Protein AF-A0A354Q4V8-F1 (afdb_monomer)

pLDDT: mean 85.37, std 12.45, range [45.31, 97.19]

Mean predicted aligned error: 10.44 Å

Radius of gyration: 25.46 Å; Cα contacts (8 Å, |Δi|>4): 164; chains: 1; bounding box: 62×36×72 Å

Foldseek 3Di:
DVVVVVVVVVVVVVVVVVVLVPDDLDPLDDDPPQDPCLADPAPPDPSCVVSPVVSPPPSNQNHADPPDDPVSSVVSNCVSPVLVVVLVVLVVVLVVLQVCLVVLLVVLVVVLVVQLVVCVVVVHDPVRSVVDRDPSSVVSNLSSDNLSSVVVSVVVNQVSCCVVDRPVNSSCCVNPVDDCPVVVVVSVVVVVCPDPVNVVVLVVVLCVQLVVVVVDPVSSVVSVD

Solvent-accessible surface area (backbone atoms only — not compara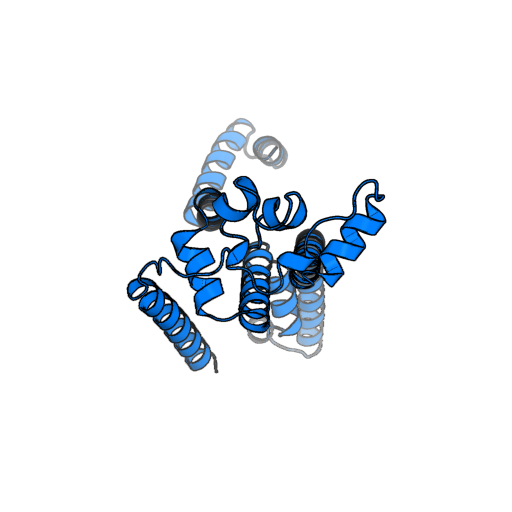ble to full-atom values): 12620 Å² total; per-residue (Å²): 112,76,66,59,56,50,51,51,52,52,50,51,52,50,51,54,54,57,58,61,75,71,63,72,92,60,95,80,65,59,57,64,76,76,60,69,44,38,29,76,35,59,83,83,36,73,67,18,51,73,64,39,31,83,59,37,88,68,37,81,68,34,49,56,67,84,94,55,54,75,65,54,45,51,52,49,48,38,73,64,41,50,62,61,51,54,53,50,49,53,51,51,51,46,54,54,46,61,75,38,12,68,58,31,34,53,49,12,52,53,49,46,53,56,48,48,51,52,37,49,75,71,67,49,50,74,71,53,49,73,70,61,72,59,66,68,23,55,50,28,35,49,61,19,33,69,69,46,46,55,54,51,49,53,51,51,51,50,54,52,43,35,70,76,68,30,68,63,60,50,48,47,33,66,71,73,74,52,86,56,65,67,65,49,50,53,54,50,52,53,57,53,57,71,31,69,70,52,47,51,53,51,52,51,54,38,48,58,55,6,45,80,54,71,62,35,74,64,25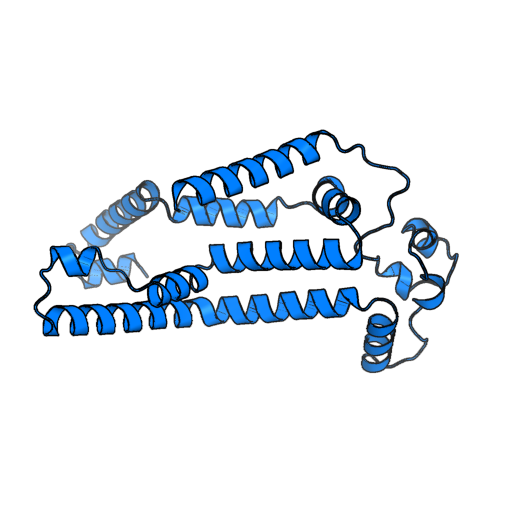,44,53,62,53,72,106

Secondary structure (DSSP, 8-state):
-HHHHHHHHHHHHHHHHHHHHT----TTPPPSSPPTHHHHS-TT-HHHHHTTGGGSTTGGG-PPPTT--HHHHHHHHHHH-HHHHHHHHHHHHHHHHHHHHHHHHHHHHHHHHHHHHHHHHTT--HHHHHH---HHHHHHHHHH-HHHHHHHHHHHHHHHHHHHS-HHHHHHIIIII---HHHHHHHHHHHHHTSHHHHHHHHHHHHHHHHTTTT-HHHHHHHH-

Sequence (225 aa):
MHRFTKIFVTVLILGLISSALYASKGSNSTPFPVPLSCYSEDYGSPNFLAERCDQVHGSEGFRDPEGASMAEILSHRISANPFNLVVSLIFLIAILHTFMANKLTAKAHQIHEEHDERMKAAGASEEEIKHDIPFKAELFHFLGEVEVVFGMWVIALLFVTIGFFDWTTFKNYMVYDRVFIEPMFVVVIMAIASTRPVVKVSEQLLGLAAGLGGHSKAAWWFSIL

Structure (mmCIF, N/CA/C/O backbone):
data_AF-A0A354Q4V8-F1
#
_entry.id   AF-A0A354Q4V8-F1
#
loop_
_atom_site.group_PDB
_atom_site.id
_atom_site.type_symbol
_atom_site.label_atom_id
_atom_site.label_alt_id
_atom_site.label_comp_id
_atom_site.label_asym_id
_atom_site.label_entity_id
_atom_site.label_seq_id
_atom_site.pdbx_PDB_ins_code
_atom_site.Cartn_x
_atom_site.Cartn_y
_atom_site.Cartn_z
_atom_site.occupancy
_atom_site.B_iso_or_equiv
_atom_site.auth_seq_id
_atom_site.auth_comp_id
_atom_site.auth_asym_id
_atom_site.auth_atom_id
_atom_site.pdbx_PDB_model_num
ATOM 1 N N . MET A 1 1 ? 9.431 1.500 29.671 1.00 51.41 1 MET A N 1
ATOM 2 C CA . MET A 1 1 ? 9.490 1.211 28.217 1.00 51.41 1 MET A CA 1
ATOM 3 C C . MET A 1 1 ? 8.746 2.228 27.351 1.00 51.41 1 MET A C 1
ATOM 5 O O . MET A 1 1 ? 9.341 2.731 26.411 1.00 51.41 1 MET A O 1
ATOM 9 N N . HIS A 1 2 ? 7.514 2.621 27.690 1.00 54.44 2 HIS A N 1
ATOM 10 C CA . HIS A 1 2 ? 6.655 3.458 26.833 1.00 54.44 2 HIS A CA 1
ATOM 11 C C . HIS A 1 2 ? 7.220 4.832 26.403 1.00 54.44 2 HIS A C 1
ATOM 13 O O . HIS A 1 2 ? 6.880 5.334 25.334 1.00 54.44 2 HIS A O 1
ATOM 19 N N . ARG A 1 3 ? 8.077 5.454 27.228 1.00 48.34 3 ARG A N 1
ATOM 20 C CA . ARG A 1 3 ? 8.660 6.785 26.968 1.00 48.34 3 ARG A CA 1
ATOM 21 C C . ARG A 1 3 ? 9.853 6.727 26.007 1.00 48.34 3 ARG A C 1
ATOM 23 O O . ARG A 1 3 ? 9.980 7.595 25.155 1.00 48.34 3 ARG A O 1
ATOM 30 N N . PHE A 1 4 ? 10.667 5.674 26.100 1.00 52.84 4 PHE A N 1
ATOM 31 C CA . PHE A 1 4 ? 11.799 5.445 25.199 1.00 52.84 4 PHE A CA 1
ATOM 32 C C . PHE A 1 4 ? 11.330 5.059 23.798 1.00 52.84 4 PHE A C 1
ATOM 34 O O . PHE A 1 4 ? 11.836 5.612 22.831 1.00 52.84 4 PHE A O 1
ATOM 41 N N . THR A 1 5 ? 10.303 4.211 23.681 1.00 60.47 5 THR A N 1
ATOM 42 C CA . THR A 1 5 ? 9.713 3.857 22.381 1.00 60.47 5 THR A CA 1
ATOM 43 C C . THR A 1 5 ? 9.113 5.079 21.684 1.00 60.47 5 THR A C 1
ATOM 45 O O . THR A 1 5 ? 9.347 5.274 20.498 1.00 60.47 5 THR A O 1
ATOM 48 N N . LYS A 1 6 ? 8.415 5.958 22.422 1.00 53.59 6 LYS A N 1
ATOM 49 C CA . LYS A 1 6 ? 7.880 7.214 21.870 1.00 53.59 6 LYS A CA 1
ATOM 50 C C . LYS A 1 6 ? 8.996 8.141 21.385 1.00 53.59 6 LYS A C 1
ATOM 52 O O . LYS A 1 6 ? 8.936 8.587 20.253 1.00 53.59 6 LYS A O 1
ATOM 57 N N . ILE A 1 7 ? 10.035 8.372 22.192 1.00 62.81 7 ILE A N 1
ATOM 58 C CA . ILE A 1 7 ? 11.171 9.230 21.806 1.00 62.81 7 ILE A CA 1
ATOM 59 C C . ILE A 1 7 ? 11.902 8.659 20.587 1.00 62.81 7 ILE A C 1
ATOM 61 O O . ILE A 1 7 ? 12.237 9.409 19.677 1.00 62.81 7 ILE A O 1
ATOM 65 N N . PHE A 1 8 ? 12.104 7.342 20.538 1.00 67.31 8 PHE A N 1
ATOM 66 C CA . PHE A 1 8 ? 12.766 6.693 19.412 1.00 67.31 8 PHE A CA 1
ATOM 67 C C . PHE A 1 8 ? 11.956 6.850 18.123 1.00 67.31 8 PHE A C 1
ATOM 69 O O . PHE A 1 8 ? 12.508 7.265 17.112 1.00 67.31 8 PHE A O 1
ATOM 76 N N . VAL A 1 9 ? 10.638 6.627 18.173 1.00 65.69 9 VAL A N 1
ATOM 77 C CA . VAL A 1 9 ? 9.738 6.828 17.026 1.00 65.69 9 VAL A CA 1
ATOM 78 C C . VAL A 1 9 ? 9.717 8.295 16.585 1.00 65.69 9 VAL A C 1
ATOM 80 O O . VAL A 1 9 ? 9.830 8.564 15.393 1.00 65.69 9 VAL A O 1
ATOM 83 N N . THR A 1 10 ? 9.660 9.259 17.510 1.00 65.06 10 THR A N 1
ATOM 84 C CA . THR A 1 10 ? 9.652 10.688 17.153 1.00 65.06 10 THR A CA 1
ATOM 85 C C . THR A 1 10 ? 10.979 11.146 16.549 1.00 65.06 10 THR A C 1
ATOM 87 O O . THR A 1 10 ? 10.973 11.922 15.598 1.00 65.06 10 THR A O 1
ATOM 90 N N . VAL A 1 11 ? 12.115 10.657 17.055 1.00 69.12 11 VAL A N 1
ATOM 91 C CA . VAL A 1 11 ? 13.449 10.962 16.505 1.00 69.12 11 VAL A CA 1
ATOM 92 C C . VAL A 1 11 ? 13.635 10.320 15.131 1.00 69.12 11 VAL A C 1
ATOM 94 O O . VAL A 1 11 ? 14.212 10.945 14.245 1.00 69.12 11 VAL A O 1
ATOM 97 N N . LEU A 1 12 ? 13.100 9.117 14.923 1.00 66.81 12 LEU A N 1
ATOM 98 C CA . LEU A 1 12 ? 13.138 8.433 13.632 1.00 66.81 12 LEU A CA 1
ATOM 99 C C . LEU A 1 12 ? 12.266 9.175 12.606 1.00 66.81 12 LEU A C 1
ATOM 101 O O . LEU A 1 12 ? 12.730 9.449 11.505 1.00 66.81 12 LEU A O 1
ATOM 105 N N . ILE A 1 13 ? 11.069 9.626 12.995 1.00 62.25 13 ILE A N 1
ATOM 106 C CA . ILE A 1 13 ? 10.193 10.461 12.153 1.00 62.25 13 ILE A CA 1
ATOM 107 C C . ILE A 1 13 ? 10.839 11.823 11.845 1.00 62.25 13 ILE A C 1
ATOM 109 O O . ILE A 1 13 ? 10.851 12.239 10.688 1.00 62.25 13 ILE A O 1
ATOM 113 N N . LEU A 1 14 ? 11.430 12.512 12.831 1.00 53.91 14 LEU A N 1
ATOM 114 C CA . LEU A 1 14 ? 12.123 13.785 12.583 1.00 53.91 14 LEU A CA 1
ATOM 115 C C . LEU A 1 14 ? 13.374 13.608 11.712 1.00 53.91 14 LEU A C 1
ATOM 117 O O . LEU A 1 14 ? 13.636 14.449 10.856 1.00 53.91 14 LEU A O 1
ATOM 121 N N . GLY A 1 15 ? 14.132 12.525 11.902 1.00 54.16 15 GLY A N 1
ATOM 122 C CA . GLY A 1 15 ? 15.296 12.192 11.078 1.00 54.16 15 GLY A CA 1
ATOM 123 C C . GLY A 1 15 ? 14.911 11.926 9.622 1.00 54.16 15 GLY A C 1
ATOM 124 O O . GLY A 1 15 ? 15.566 12.430 8.707 1.00 54.16 15 GLY A O 1
ATOM 125 N N . LEU A 1 16 ? 13.792 11.228 9.409 1.00 53.25 16 LEU A N 1
ATOM 126 C CA . LEU A 1 16 ? 13.210 10.998 8.088 1.00 53.25 16 LEU A CA 1
ATOM 127 C C . LEU A 1 16 ? 12.803 12.320 7.412 1.00 53.25 16 LEU A C 1
ATOM 129 O O . LEU A 1 16 ? 13.196 12.557 6.270 1.00 53.25 16 LEU A O 1
ATOM 133 N N . ILE A 1 17 ? 12.124 13.223 8.129 1.00 51.81 17 ILE A N 1
ATOM 134 C CA . ILE A 1 17 ? 11.694 14.535 7.604 1.00 51.81 17 ILE A CA 1
ATOM 135 C C . ILE A 1 17 ? 12.895 15.450 7.298 1.00 51.81 17 ILE A C 1
ATOM 137 O O . ILE A 1 17 ? 12.935 16.087 6.246 1.00 51.81 17 ILE A O 1
ATOM 141 N N . SER A 1 18 ? 13.910 15.487 8.168 1.00 46.53 18 SER A N 1
ATOM 142 C CA . SER A 1 18 ? 15.106 16.321 7.958 1.00 46.53 18 SER A CA 1
ATOM 143 C C . SER A 1 18 ? 15.941 15.849 6.760 1.00 46.53 18 SER A C 1
ATOM 145 O O . SER A 1 18 ? 16.488 16.660 6.013 1.00 46.53 18 SER A O 1
ATOM 147 N N . SER A 1 19 ? 15.992 14.535 6.519 1.00 48.91 19 SER A N 1
ATOM 148 C CA . SER A 1 19 ? 16.675 13.964 5.350 1.00 48.91 19 SER A CA 1
ATOM 149 C C . SER A 1 19 ? 15.927 14.178 4.023 1.00 48.91 19 SER A C 1
ATOM 151 O O . SER A 1 19 ? 16.552 14.135 2.960 1.00 48.91 19 SER A O 1
ATOM 153 N N . ALA A 1 20 ? 14.618 14.458 4.076 1.00 47.47 20 ALA A N 1
ATOM 154 C CA . ALA A 1 20 ? 13.804 14.808 2.911 1.00 47.47 20 ALA A CA 1
ATOM 155 C C . ALA A 1 20 ? 14.049 16.253 2.436 1.00 47.47 20 ALA A C 1
ATOM 157 O O . ALA A 1 20 ? 14.031 16.512 1.237 1.00 47.47 20 ALA A O 1
ATOM 158 N N . LEU A 1 21 ? 14.352 17.180 3.355 1.00 47.66 21 LEU A N 1
ATOM 159 C CA . LEU A 1 21 ? 14.644 18.587 3.032 1.00 47.66 21 LEU A CA 1
ATOM 160 C C . LEU A 1 21 ? 16.023 18.797 2.382 1.00 47.66 21 LEU A C 1
ATOM 162 O O . LEU A 1 21 ? 16.231 19.800 1.708 1.00 47.66 21 LEU A O 1
ATOM 166 N N . TYR A 1 22 ? 16.958 17.857 2.563 1.00 47.66 22 TYR A N 1
ATOM 167 C CA . TYR A 1 22 ? 18.336 17.959 2.060 1.00 47.66 22 TYR A CA 1
ATOM 168 C C . TYR A 1 22 ? 18.582 17.253 0.715 1.00 47.66 22 TYR A C 1
ATOM 170 O O . TYR A 1 22 ? 19.724 17.168 0.260 1.00 47.66 22 TYR A O 1
ATOM 178 N N . ALA A 1 23 ? 17.545 16.714 0.070 1.00 46.00 23 ALA A N 1
ATOM 179 C CA . ALA A 1 23 ? 17.700 16.021 -1.202 1.00 46.00 23 ALA A CA 1
ATOM 180 C C . ALA A 1 23 ? 17.668 17.006 -2.383 1.00 46.00 23 ALA A C 1
ATOM 182 O O . ALA A 1 23 ? 16.753 17.811 -2.532 1.00 46.00 23 ALA A O 1
ATOM 183 N N . SER A 1 24 ? 18.692 16.925 -3.229 1.00 46.34 24 SER A N 1
ATOM 184 C CA . SER A 1 24 ? 18.706 17.512 -4.567 1.00 46.34 24 SER A CA 1
ATOM 185 C C . SER A 1 24 ? 18.262 16.438 -5.562 1.00 46.34 24 SER A C 1
ATOM 187 O O . SER A 1 24 ? 18.717 15.295 -5.466 1.00 46.34 24 SER A O 1
ATOM 189 N N . LYS A 1 25 ? 17.392 16.790 -6.517 1.00 45.31 25 LYS A N 1
ATOM 190 C CA . LYS A 1 25 ? 17.011 15.925 -7.643 1.00 45.31 25 LYS A CA 1
ATOM 191 C C . LYS A 1 25 ? 18.260 15.651 -8.486 1.00 45.31 25 LYS A C 1
ATOM 193 O O . LYS A 1 25 ? 18.666 16.477 -9.300 1.00 45.31 25 LYS A O 1
ATOM 198 N N . GLY A 1 26 ? 18.902 14.509 -8.263 1.00 51.94 26 GLY A N 1
ATOM 199 C CA . GLY A 1 26 ? 20.059 14.094 -9.046 1.00 51.94 26 GLY A CA 1
ATOM 200 C C . GLY A 1 26 ? 19.630 13.717 -10.460 1.00 51.94 26 GLY A C 1
ATOM 201 O O . GLY A 1 26 ? 18.929 12.732 -10.643 1.00 51.94 26 GLY A O 1
ATOM 202 N N . SER A 1 27 ? 20.096 14.454 -11.468 1.00 52.69 27 SER A N 1
ATOM 203 C CA . SER A 1 27 ? 19.876 14.161 -12.898 1.00 52.69 27 SER A CA 1
ATOM 204 C C . SER A 1 27 ? 20.395 12.779 -13.358 1.00 52.69 27 SER A C 1
ATOM 206 O O . SER A 1 27 ? 20.130 12.385 -14.488 1.00 52.69 27 SER A O 1
ATOM 208 N N . ASN A 1 28 ? 21.112 12.048 -12.495 1.00 61.34 28 ASN A N 1
ATOM 209 C CA . ASN A 1 28 ? 21.730 10.742 -12.758 1.00 61.34 28 ASN A CA 1
ATOM 210 C C . ASN A 1 28 ? 21.078 9.581 -11.978 1.00 61.34 28 ASN A C 1
ATOM 212 O O . ASN A 1 28 ? 21.682 8.518 -11.866 1.00 61.34 28 ASN A O 1
ATOM 216 N N . SER A 1 29 ? 19.901 9.764 -11.366 1.00 71.44 29 SER A N 1
ATOM 217 C CA . SER A 1 29 ? 19.246 8.663 -10.650 1.00 71.44 29 SER A CA 1
ATOM 218 C C . SER A 1 29 ? 18.584 7.690 -11.624 1.00 71.44 29 SER A C 1
ATOM 220 O O . SER A 1 29 ? 17.794 8.113 -12.476 1.00 71.44 29 SER A O 1
ATOM 222 N N . THR A 1 30 ? 18.871 6.400 -11.444 1.00 82.56 30 THR A N 1
ATOM 223 C CA . THR A 1 30 ? 18.243 5.291 -12.170 1.00 82.56 30 THR A CA 1
ATOM 224 C C . THR A 1 30 ? 16.714 5.394 -12.097 1.00 82.56 30 THR A C 1
ATOM 226 O O . THR A 1 30 ? 16.177 5.739 -11.038 1.00 82.56 30 THR A O 1
ATOM 229 N N . PRO A 1 31 ? 15.985 5.162 -13.206 1.00 86.44 31 PRO A N 1
ATOM 230 C CA . PRO A 1 31 ? 14.532 5.233 -13.182 1.00 86.44 31 PRO A CA 1
ATOM 231 C C . PRO A 1 31 ? 13.980 4.096 -12.318 1.00 86.44 31 PRO A C 1
ATOM 233 O O . PRO A 1 31 ? 14.309 2.923 -12.509 1.00 86.44 31 PRO A O 1
ATOM 236 N N . PHE A 1 32 ? 13.143 4.459 -11.349 1.00 87.56 32 PHE A N 1
ATOM 237 C CA . PHE A 1 32 ? 12.537 3.519 -10.421 1.00 87.56 32 PHE A CA 1
ATOM 238 C C . PHE A 1 32 ? 11.063 3.879 -10.163 1.00 87.56 32 PHE A C 1
ATOM 240 O O . PHE A 1 32 ? 10.758 5.043 -9.907 1.00 87.56 32 PHE A O 1
ATOM 247 N N . PRO A 1 33 ? 10.136 2.900 -10.171 1.00 90.25 33 PRO A N 1
ATOM 248 C CA . PRO A 1 33 ? 10.320 1.509 -10.588 1.00 90.25 33 PRO A CA 1
ATOM 249 C C . PRO A 1 33 ? 10.702 1.416 -12.067 1.00 90.25 33 PRO A C 1
ATOM 251 O O . PRO A 1 33 ? 10.499 2.365 -12.820 1.00 90.25 33 PRO A O 1
ATOM 254 N N . VAL A 1 34 ? 11.248 0.267 -12.472 1.00 92.00 34 VAL A N 1
ATOM 255 C CA . VAL A 1 34 ? 11.673 0.041 -13.860 1.00 92.00 34 VAL A CA 1
ATOM 256 C C . VAL A 1 34 ? 10.479 0.240 -14.811 1.00 92.00 34 VAL A C 1
ATOM 258 O O . VAL A 1 34 ? 9.479 -0.473 -14.659 1.00 92.00 34 VAL A O 1
ATOM 261 N N . PRO A 1 35 ? 10.567 1.175 -15.777 1.00 91.75 35 PRO A N 1
ATOM 262 C CA . PRO A 1 35 ? 9.513 1.432 -16.755 1.00 91.75 35 PRO A CA 1
ATOM 263 C C . PRO A 1 35 ? 9.148 0.211 -17.607 1.00 91.75 35 PRO A C 1
ATOM 265 O O . PRO A 1 35 ? 9.969 -0.671 -17.855 1.00 91.75 35 PRO A O 1
ATOM 268 N N . LEU A 1 36 ? 7.910 0.181 -18.112 1.00 92.31 36 LEU A N 1
ATOM 269 C CA . LEU A 1 36 ? 7.434 -0.897 -18.988 1.00 92.31 36 LEU A CA 1
ATOM 270 C C . LEU A 1 36 ? 8.197 -0.943 -20.322 1.00 92.31 36 LEU A C 1
ATOM 272 O O . LEU A 1 36 ? 8.446 -2.029 -20.840 1.00 92.31 36 LEU A O 1
ATOM 276 N N . SER A 1 37 ? 8.602 0.221 -20.831 1.00 93.00 37 SER A N 1
ATOM 277 C CA . SER A 1 37 ? 9.411 0.365 -22.046 1.00 93.00 37 SER A CA 1
ATOM 278 C C . SER A 1 37 ? 10.720 -0.415 -21.976 1.00 93.00 37 SER A C 1
ATOM 280 O O . SER A 1 37 ? 11.161 -0.938 -22.990 1.00 93.00 37 SER A O 1
ATOM 282 N N . CYS A 1 38 ? 11.301 -0.587 -20.785 1.00 94.06 38 CYS A N 1
ATOM 283 C CA . CYS A 1 38 ? 12.524 -1.369 -20.627 1.00 94.06 38 CYS A CA 1
ATOM 284 C C . CYS A 1 38 ? 12.319 -2.864 -20.927 1.00 94.06 38 CYS A C 1
ATOM 286 O O . CYS A 1 38 ? 13.294 -3.569 -21.157 1.00 94.06 38 CYS A O 1
ATOM 288 N N . TYR A 1 39 ? 11.071 -3.348 -20.923 1.00 94.50 39 TYR A N 1
ATOM 289 C CA . TYR A 1 39 ? 10.711 -4.721 -21.293 1.00 94.50 39 TYR A CA 1
ATOM 290 C C . TYR A 1 39 ? 10.109 -4.800 -22.705 1.00 94.50 39 TYR A C 1
ATOM 292 O O . TYR A 1 39 ? 10.292 -5.795 -23.406 1.00 94.50 39 TYR A O 1
ATOM 300 N N . SER A 1 40 ? 9.374 -3.769 -23.140 1.00 93.25 40 SER A N 1
ATOM 301 C CA . SER A 1 40 ? 8.643 -3.795 -24.414 1.00 93.25 40 SER A CA 1
ATOM 302 C C . SER A 1 40 ? 9.418 -3.252 -25.613 1.00 93.25 40 SER A C 1
ATOM 304 O O . SER A 1 40 ? 9.040 -3.559 -26.740 1.00 93.25 40 SER A O 1
ATOM 306 N N . GLU A 1 41 ? 10.457 -2.447 -25.396 1.00 94.50 41 GLU A N 1
ATOM 307 C CA . GLU A 1 41 ? 11.223 -1.796 -26.461 1.00 94.50 41 GLU A CA 1
ATOM 308 C C . GLU A 1 41 ? 12.590 -2.449 -26.650 1.00 94.50 41 GLU A C 1
ATOM 310 O O . GLU A 1 41 ? 13.209 -2.917 -25.694 1.00 94.50 41 GLU A O 1
ATOM 315 N N . ASP A 1 42 ? 13.086 -2.433 -27.886 1.00 92.75 42 ASP A N 1
ATOM 316 C CA . ASP A 1 42 ? 14.415 -2.952 -28.203 1.00 92.75 42 ASP A CA 1
ATOM 317 C C . ASP A 1 42 ? 15.523 -2.111 -27.560 1.00 92.75 42 ASP A C 1
ATOM 319 O O . ASP A 1 42 ? 15.422 -0.886 -27.427 1.00 92.75 42 ASP A O 1
ATOM 323 N N . TYR A 1 43 ? 16.617 -2.778 -27.193 1.00 91.56 43 TYR A N 1
ATOM 324 C CA . TYR A 1 43 ? 17.756 -2.133 -26.553 1.00 91.56 43 TYR A CA 1
ATOM 325 C C . TYR A 1 43 ? 18.328 -1.007 -27.428 1.00 91.56 43 TYR A C 1
ATOM 327 O O . TYR A 1 43 ? 18.685 -1.214 -28.589 1.00 91.56 43 TYR A O 1
ATOM 335 N N . GLY A 1 44 ? 18.421 0.197 -26.858 1.00 89.94 44 GLY A N 1
ATOM 336 C CA . GLY A 1 44 ? 18.930 1.385 -27.550 1.00 89.94 44 GLY A CA 1
ATOM 337 C C . GLY A 1 44 ? 17.936 2.058 -28.504 1.00 89.94 44 GLY A C 1
ATOM 338 O O . GLY A 1 44 ? 18.315 3.013 -29.185 1.00 89.94 44 GLY A O 1
ATOM 339 N N . SER A 1 45 ? 16.676 1.611 -28.557 1.00 94.12 45 SER A N 1
ATOM 340 C CA . SER A 1 45 ? 15.640 2.306 -29.326 1.00 94.12 45 SER A CA 1
ATOM 341 C C . SER A 1 45 ? 15.373 3.719 -28.768 1.00 94.12 45 SER A C 1
ATOM 343 O O . SER A 1 45 ? 15.622 3.986 -27.586 1.00 94.12 45 SER A O 1
ATOM 345 N N . PRO A 1 46 ? 14.822 4.649 -29.572 1.00 94.69 46 PRO A N 1
ATOM 346 C CA . PRO A 1 46 ? 14.491 5.991 -29.090 1.00 94.69 46 PRO A CA 1
ATOM 347 C C . PRO A 1 46 ? 13.560 5.988 -27.869 1.00 94.69 46 PRO A C 1
ATOM 349 O O . PRO A 1 46 ? 13.764 6.777 -26.951 1.00 94.69 46 PRO A O 1
ATOM 352 N N . ASN A 1 47 ? 12.581 5.078 -27.826 1.00 92.94 47 ASN A N 1
ATOM 353 C CA . ASN A 1 47 ? 11.643 4.947 -26.707 1.00 92.94 47 ASN A CA 1
ATOM 354 C C . ASN A 1 47 ? 12.313 4.355 -25.457 1.00 92.94 47 ASN A C 1
ATOM 356 O O . ASN A 1 47 ? 12.019 4.776 -24.339 1.00 92.94 47 ASN A O 1
ATOM 360 N N . PHE A 1 48 ? 13.241 3.412 -25.642 1.00 93.25 48 PHE A N 1
ATOM 361 C CA . PHE A 1 48 ? 14.039 2.836 -24.559 1.00 93.25 48 PHE A CA 1
ATOM 362 C C . PHE A 1 48 ? 14.911 3.906 -23.881 1.00 93.25 48 PHE A C 1
ATOM 364 O O . PHE A 1 48 ? 14.950 4.010 -22.654 1.00 93.25 48 PHE A O 1
ATOM 371 N N . LEU A 1 49 ? 15.566 4.749 -24.684 1.00 92.25 49 LEU A N 1
ATOM 372 C CA . LEU A 1 49 ? 16.400 5.851 -24.195 1.00 92.25 49 LEU A CA 1
ATOM 373 C C . LEU A 1 49 ? 15.570 7.002 -23.606 1.00 92.25 49 LEU A C 1
ATOM 375 O O . LEU A 1 49 ? 15.994 7.624 -22.633 1.00 92.25 49 LEU A O 1
ATOM 379 N N . ALA A 1 50 ? 14.378 7.274 -24.150 1.00 91.75 50 ALA A N 1
ATOM 380 C CA . ALA A 1 50 ? 13.479 8.312 -23.634 1.00 91.75 50 ALA A CA 1
ATOM 381 C C . ALA A 1 50 ? 13.062 8.051 -22.176 1.00 91.75 50 ALA A C 1
ATOM 383 O O . ALA A 1 50 ? 12.986 8.980 -21.373 1.00 91.75 50 ALA A O 1
ATOM 384 N N . GLU A 1 51 ? 12.862 6.783 -21.822 1.00 90.56 51 GLU A N 1
ATOM 385 C CA . GLU A 1 51 ? 12.527 6.338 -20.463 1.00 90.56 51 GLU A CA 1
ATOM 386 C C . GLU A 1 51 ? 13.769 6.041 -19.605 1.00 90.56 51 GLU A C 1
ATOM 388 O O . GLU A 1 51 ? 13.658 5.585 -18.464 1.00 90.56 51 GLU A O 1
ATOM 393 N N . ARG A 1 52 ? 14.967 6.350 -20.126 1.00 89.75 52 ARG A N 1
ATOM 394 C CA . ARG A 1 52 ? 16.265 6.186 -19.451 1.00 89.75 52 ARG A CA 1
ATOM 395 C C . ARG A 1 52 ? 16.558 4.743 -19.030 1.00 89.75 52 ARG A C 1
ATOM 397 O O . ARG A 1 52 ? 17.212 4.503 -18.012 1.00 89.75 52 ARG A O 1
ATOM 404 N N . CYS A 1 53 ? 16.070 3.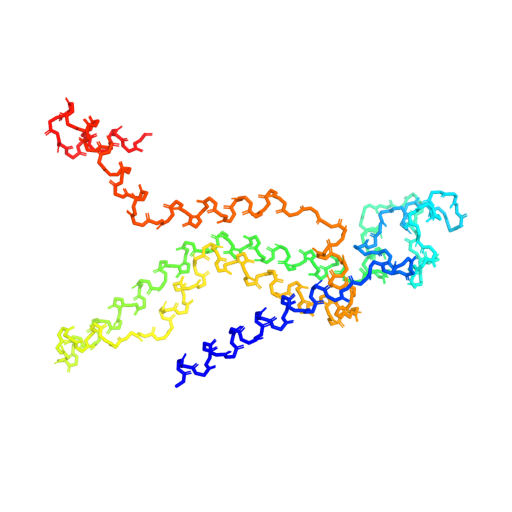767 -19.795 1.00 91.62 53 CYS A N 1
ATOM 405 C CA . CYS A 1 53 ? 16.280 2.349 -19.506 1.00 91.62 53 CYS A CA 1
ATOM 406 C C . CYS A 1 53 ? 17.760 1.937 -19.592 1.00 91.62 53 CYS A C 1
ATOM 408 O O . CYS A 1 53 ? 18.164 0.971 -18.948 1.00 91.62 53 CYS A O 1
ATOM 410 N N . ASP A 1 54 ? 18.589 2.695 -20.311 1.00 90.56 54 ASP A N 1
ATOM 411 C CA . ASP A 1 54 ? 20.048 2.546 -20.366 1.00 90.56 54 ASP A CA 1
ATOM 412 C C . ASP A 1 54 ? 20.726 2.745 -19.001 1.00 90.56 54 ASP A C 1
ATOM 414 O O . ASP A 1 54 ? 21.797 2.197 -18.751 1.00 90.56 54 ASP A O 1
ATOM 418 N N . GLN A 1 55 ? 20.086 3.482 -18.088 1.00 89.81 55 GLN A N 1
ATOM 419 C CA . GLN A 1 55 ? 20.582 3.688 -16.726 1.00 89.81 55 GLN A CA 1
ATOM 420 C C . GLN A 1 55 ? 20.258 2.504 -15.800 1.00 89.81 55 GLN A C 1
ATOM 422 O O . GLN A 1 55 ? 20.830 2.396 -14.715 1.00 89.81 55 GLN A O 1
ATOM 427 N N . VAL A 1 56 ? 19.338 1.617 -16.191 1.00 89.31 56 VAL A N 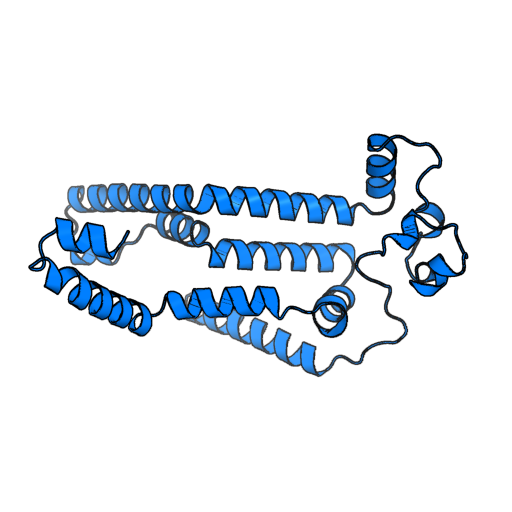1
ATOM 428 C CA . VAL A 1 56 ? 18.968 0.438 -15.400 1.00 89.31 56 VAL A CA 1
ATOM 429 C C . VAL A 1 56 ? 19.990 -0.669 -15.644 1.00 89.31 56 VAL A C 1
ATOM 431 O O . VAL A 1 56 ? 20.176 -1.133 -16.764 1.00 89.31 56 VAL A O 1
ATOM 434 N N . HIS A 1 57 ? 20.649 -1.124 -14.581 1.00 86.88 57 HIS A N 1
ATOM 435 C CA . HIS A 1 57 ? 21.663 -2.170 -14.681 1.00 86.88 57 HIS A CA 1
ATOM 436 C C . HIS A 1 57 ? 21.073 -3.482 -15.225 1.00 86.88 57 HIS A C 1
ATOM 438 O O . HIS A 1 57 ? 20.135 -4.029 -14.645 1.00 86.88 57 HIS A O 1
ATOM 444 N N . GLY A 1 58 ? 21.660 -4.015 -16.301 1.00 86.38 58 GLY A N 1
ATOM 445 C CA . GLY A 1 58 ? 21.230 -5.271 -16.927 1.00 86.38 58 GLY A CA 1
ATOM 446 C C . GLY A 1 58 ? 19.974 -5.160 -17.798 1.00 86.38 58 GLY A C 1
ATOM 447 O O . GLY A 1 58 ? 19.415 -6.187 -18.182 1.00 86.38 58 GLY A O 1
ATOM 448 N N . SER A 1 59 ? 19.531 -3.943 -18.134 1.00 88.81 59 SER A N 1
ATOM 449 C CA . SER A 1 59 ? 18.339 -3.711 -18.964 1.00 88.81 59 SER A CA 1
ATOM 450 C C . SER A 1 59 ? 18.446 -4.247 -20.392 1.00 88.81 59 SER A C 1
ATOM 452 O O . SER A 1 59 ? 17.427 -4.487 -21.032 1.00 88.81 59 SER A O 1
ATOM 454 N N . GLU A 1 60 ? 19.658 -4.521 -20.873 1.00 88.12 60 GLU A N 1
ATOM 455 C CA . GLU A 1 60 ? 19.916 -5.228 -22.133 1.00 88.12 60 GLU A CA 1
ATOM 456 C C . GLU A 1 60 ? 19.244 -6.610 -22.204 1.00 88.12 60 GLU A C 1
ATOM 458 O O . GLU A 1 60 ? 18.861 -7.051 -23.286 1.00 88.12 60 GLU A O 1
ATOM 463 N N . GLY A 1 61 ? 19.040 -7.268 -21.057 1.00 88.69 61 GLY A N 1
ATOM 464 C CA . GLY A 1 61 ? 18.365 -8.564 -20.958 1.00 88.69 61 GLY A CA 1
ATOM 465 C C . GLY A 1 61 ? 16.882 -8.488 -20.587 1.00 88.69 61 GLY A C 1
ATOM 466 O O . GLY A 1 61 ? 16.283 -9.522 -20.313 1.00 88.69 61 GLY A O 1
ATOM 467 N N . PHE A 1 62 ? 16.281 -7.296 -20.505 1.00 93.12 62 PHE A N 1
ATOM 468 C CA . PHE A 1 62 ? 14.899 -7.150 -20.018 1.00 93.12 62 PHE A CA 1
ATOM 469 C C . PHE A 1 62 ? 13.850 -7.355 -21.112 1.00 93.12 62 PHE A C 1
ATOM 471 O O . PHE A 1 62 ? 12.685 -7.593 -20.788 1.00 93.12 62 PHE A O 1
ATOM 478 N N . ARG A 1 63 ? 14.253 -7.291 -22.385 1.00 94.38 63 ARG A N 1
ATOM 479 C CA . ARG A 1 63 ? 13.360 -7.390 -23.541 1.00 94.38 63 ARG A CA 1
ATOM 480 C C . ARG A 1 63 ? 12.505 -8.654 -23.477 1.00 94.38 63 ARG A C 1
ATOM 482 O O . ARG A 1 63 ? 13.031 -9.762 -23.462 1.00 94.38 63 ARG A O 1
ATOM 489 N N . ASP A 1 64 ? 11.187 -8.482 -23.474 1.00 94.50 64 ASP A N 1
ATOM 490 C CA . ASP A 1 64 ? 10.261 -9.608 -23.493 1.00 94.50 64 ASP A CA 1
ATOM 491 C C . ASP A 1 64 ? 10.434 -10.439 -24.776 1.00 94.50 64 ASP A C 1
ATOM 493 O O . ASP A 1 64 ? 10.556 -9.866 -25.864 1.00 94.50 64 ASP A O 1
ATOM 497 N N . PRO A 1 65 ? 10.399 -11.779 -24.678 1.00 92.56 65 PRO A N 1
ATOM 498 C CA . PRO A 1 65 ? 10.519 -12.650 -25.840 1.00 92.56 65 PRO A CA 1
ATOM 499 C C . PRO A 1 65 ? 9.357 -12.447 -26.825 1.00 92.56 65 PRO A C 1
ATOM 501 O O . PRO A 1 65 ? 8.183 -12.463 -26.446 1.00 92.56 65 PRO A O 1
ATOM 504 N N . GLU A 1 66 ? 9.679 -12.277 -28.110 1.00 91.38 66 GLU A N 1
ATOM 505 C CA . GLU A 1 66 ? 8.676 -12.081 -29.161 1.00 91.38 66 GLU A CA 1
ATOM 506 C C . GLU A 1 66 ? 7.811 -13.332 -29.365 1.00 91.38 66 GLU A C 1
ATOM 508 O O . GLU A 1 66 ? 8.309 -14.454 -29.436 1.00 91.38 66 GLU A O 1
ATOM 513 N N . GLY A 1 67 ? 6.493 -13.140 -29.477 1.00 90.88 67 GLY A N 1
ATOM 514 C CA . GLY A 1 67 ? 5.541 -14.233 -29.705 1.00 90.88 67 GLY A CA 1
ATOM 515 C C . GLY A 1 67 ? 5.334 -15.173 -28.511 1.00 90.88 67 GLY A C 1
ATOM 516 O O . GLY A 1 67 ? 4.637 -16.177 -28.653 1.00 90.88 67 GLY A O 1
ATOM 517 N N . ALA A 1 68 ? 5.908 -14.858 -27.347 1.00 92.25 68 ALA A N 1
ATOM 518 C CA . ALA A 1 68 ? 5.764 -15.655 -26.140 1.00 92.25 68 ALA A CA 1
ATOM 519 C C . ALA A 1 68 ? 4.368 -15.533 -25.511 1.00 92.25 68 ALA A C 1
ATOM 521 O O . ALA A 1 68 ? 3.672 -14.519 -25.619 1.00 92.25 68 ALA A O 1
ATOM 522 N N . SER A 1 69 ? 3.962 -16.583 -24.806 1.00 95.56 69 SER A N 1
ATOM 523 C CA . SER A 1 69 ? 2.749 -16.599 -23.995 1.00 95.56 69 SER A CA 1
ATOM 524 C C .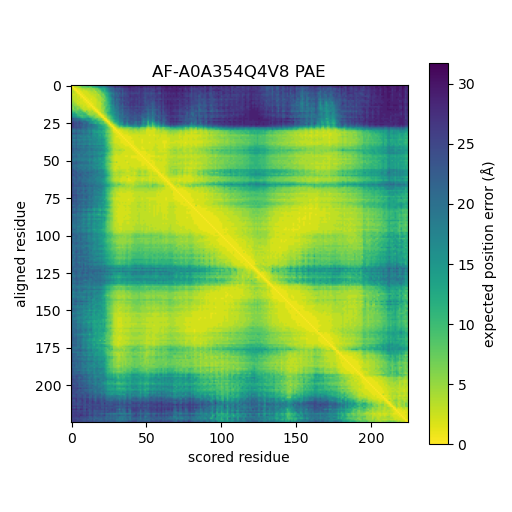 SER A 1 69 ? 2.869 -15.683 -22.770 1.00 95.56 69 SER A C 1
ATOM 526 O O . SER A 1 69 ? 3.958 -15.366 -22.292 1.00 95.56 69 SER A O 1
ATOM 528 N N . MET A 1 70 ? 1.728 -15.313 -22.178 1.00 93.69 70 MET A N 1
ATOM 529 C CA . MET A 1 70 ? 1.697 -14.490 -20.958 1.00 93.69 70 MET A CA 1
ATOM 530 C C . MET A 1 70 ? 2.488 -15.106 -19.793 1.00 93.69 70 MET A C 1
ATOM 532 O O . MET A 1 70 ? 3.079 -14.378 -18.998 1.00 93.69 70 MET A O 1
ATOM 536 N N . ALA A 1 71 ? 2.507 -16.439 -19.686 1.00 94.81 71 ALA A N 1
ATOM 537 C CA . ALA A 1 71 ? 3.245 -17.142 -18.640 1.00 94.81 71 ALA A CA 1
ATOM 538 C C . ALA A 1 71 ? 4.765 -17.035 -18.844 1.00 94.81 71 ALA A C 1
ATOM 540 O O . ALA A 1 71 ? 5.501 -16.830 -17.880 1.00 94.81 71 ALA A O 1
ATOM 541 N N . GLU A 1 72 ? 5.225 -17.120 -20.092 1.00 94.69 72 GLU A N 1
ATOM 542 C CA . GLU A 1 72 ? 6.638 -16.966 -20.449 1.00 94.69 72 GLU A CA 1
ATOM 543 C C . GLU A 1 72 ? 7.110 -15.527 -20.242 1.00 94.69 72 GLU A C 1
ATOM 545 O O . GLU A 1 72 ? 8.162 -15.324 -19.641 1.00 94.69 72 GLU A O 1
ATOM 550 N N . ILE A 1 73 ? 6.302 -14.532 -20.631 1.00 94.69 73 ILE A N 1
ATOM 551 C CA . ILE A 1 73 ? 6.579 -13.112 -20.355 1.00 94.69 73 ILE A CA 1
ATOM 552 C C . ILE A 1 73 ? 6.698 -12.879 -18.847 1.00 94.69 73 ILE A C 1
ATOM 554 O O . ILE A 1 73 ? 7.652 -12.258 -18.379 1.00 94.69 73 ILE A O 1
ATOM 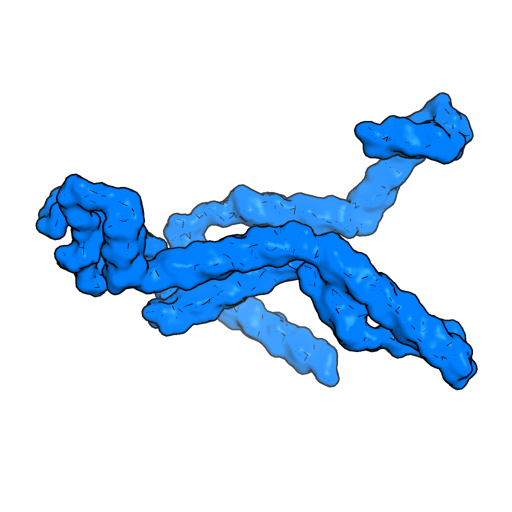558 N N . LEU A 1 74 ? 5.752 -13.399 -18.059 1.00 94.06 74 LEU A N 1
ATOM 559 C CA . LEU A 1 74 ? 5.791 -13.238 -16.608 1.00 94.06 74 LEU A CA 1
ATOM 560 C C . LEU A 1 74 ? 7.038 -13.898 -16.007 1.00 94.06 74 LEU A C 1
ATOM 562 O O . LEU A 1 74 ? 7.731 -13.270 -15.209 1.00 94.06 74 LEU A O 1
ATOM 566 N N . SER A 1 75 ? 7.351 -15.131 -16.415 1.00 95.25 75 SER A N 1
ATOM 567 C CA . SER A 1 75 ? 8.556 -15.836 -15.967 1.00 95.25 75 SER A CA 1
ATOM 568 C C . SER A 1 75 ? 9.826 -15.061 -16.325 1.00 95.25 75 SER A C 1
ATOM 570 O O . SER A 1 75 ? 10.699 -14.901 -15.475 1.00 95.25 75 SER A O 1
ATOM 572 N N . HIS A 1 76 ? 9.908 -14.537 -17.550 1.00 94.94 76 HIS A N 1
ATOM 573 C CA . HIS A 1 76 ? 11.037 -13.743 -18.023 1.00 94.94 76 HIS A CA 1
ATOM 574 C C . HIS A 1 76 ? 11.241 -12.486 -17.171 1.00 94.94 76 HIS A C 1
ATOM 576 O O . HIS A 1 76 ? 12.330 -12.249 -16.649 1.00 94.94 76 HIS A O 1
ATOM 582 N N . ARG A 1 77 ? 10.170 -11.718 -16.937 1.00 94.25 77 ARG A N 1
ATOM 583 C CA . ARG A 1 77 ? 10.223 -10.489 -16.133 1.00 94.25 77 ARG A CA 1
ATOM 584 C C . ARG A 1 77 ? 10.571 -10.743 -14.668 1.00 94.25 77 ARG A C 1
ATOM 586 O O . ARG A 1 77 ? 11.231 -9.906 -14.058 1.00 94.25 77 ARG A O 1
ATOM 593 N N . ILE A 1 78 ? 10.160 -11.881 -14.102 1.00 94.38 78 ILE A N 1
ATOM 594 C CA . ILE A 1 78 ? 10.555 -12.290 -12.744 1.00 94.38 78 ILE A CA 1
ATOM 595 C C . ILE A 1 78 ? 12.058 -12.574 -12.684 1.00 94.38 78 ILE A C 1
ATOM 597 O O . ILE A 1 78 ? 12.714 -12.158 -11.731 1.00 94.38 78 ILE A O 1
ATOM 601 N N . SER A 1 79 ? 12.607 -13.262 -13.689 1.00 91.69 79 SER A N 1
ATOM 602 C CA . SER A 1 79 ? 14.047 -13.526 -13.771 1.00 91.69 79 SER A CA 1
ATOM 603 C C . SER A 1 79 ? 14.860 -12.250 -13.996 1.00 91.69 79 SER A C 1
ATOM 605 O O . SER A 1 79 ? 15.914 -12.095 -13.386 1.00 91.69 79 SER A O 1
ATOM 607 N N . ALA A 1 80 ? 14.360 -11.331 -14.825 1.00 91.81 80 ALA A N 1
ATOM 608 C CA . ALA A 1 80 ? 15.005 -10.053 -15.116 1.00 91.81 80 ALA A CA 1
ATOM 609 C C . ALA A 1 80 ? 14.965 -9.086 -13.919 1.00 91.81 80 ALA A C 1
ATOM 611 O O . ALA A 1 80 ? 15.963 -8.445 -13.595 1.00 91.81 80 ALA A O 1
ATOM 612 N N . ASN A 1 81 ? 13.820 -8.990 -13.237 1.00 92.00 81 ASN A N 1
ATOM 613 C CA . ASN A 1 81 ? 13.632 -8.092 -12.105 1.00 92.00 81 ASN A CA 1
ATOM 614 C C . ASN A 1 81 ? 12.776 -8.740 -10.995 1.00 92.00 81 ASN A C 1
ATOM 616 O O . ASN A 1 81 ? 11.564 -8.490 -10.903 1.00 92.00 81 ASN A O 1
ATOM 620 N N . PRO A 1 82 ? 13.393 -9.538 -10.101 1.00 91.56 82 PRO A N 1
ATOM 621 C CA . PRO A 1 82 ? 12.674 -10.265 -9.052 1.00 91.56 82 PRO A CA 1
ATOM 622 C C . PRO A 1 82 ? 11.981 -9.345 -8.037 1.00 91.56 82 PRO A C 1
ATOM 624 O O . PRO A 1 82 ? 11.037 -9.770 -7.367 1.00 91.56 82 PRO A O 1
ATOM 627 N N . PHE A 1 83 ? 12.383 -8.072 -7.949 1.00 91.62 83 PHE A N 1
ATOM 628 C CA . PHE A 1 83 ? 11.732 -7.080 -7.094 1.00 91.62 83 PHE A CA 1
ATOM 629 C C . PHE A 1 83 ? 10.238 -6.932 -7.415 1.00 91.62 83 PHE A C 1
ATOM 631 O O . PHE A 1 83 ? 9.419 -6.867 -6.498 1.00 91.62 83 PHE A O 1
ATOM 638 N N . ASN A 1 84 ? 9.858 -6.963 -8.699 1.00 92.19 84 ASN A N 1
ATOM 639 C CA . ASN A 1 84 ? 8.457 -6.836 -9.112 1.00 92.19 84 ASN A CA 1
ATOM 640 C C . ASN A 1 84 ? 7.584 -7.958 -8.536 1.00 92.19 84 ASN A C 1
ATOM 642 O O . ASN A 1 84 ? 6.449 -7.707 -8.126 1.00 92.19 84 ASN A O 1
ATOM 646 N N . LEU A 1 85 ? 8.115 -9.182 -8.457 1.00 93.75 85 LEU A N 1
ATOM 647 C CA . LEU A 1 85 ? 7.410 -10.300 -7.836 1.00 93.75 85 LEU A CA 1
ATOM 648 C C . LEU A 1 85 ? 7.230 -10.062 -6.338 1.00 93.75 85 LEU A C 1
ATOM 650 O O . LEU A 1 85 ? 6.123 -10.206 -5.828 1.00 93.75 85 LEU A O 1
ATOM 654 N N . VAL A 1 86 ? 8.298 -9.665 -5.642 1.00 95.31 86 VAL A N 1
ATOM 655 C CA . VAL A 1 86 ? 8.256 -9.423 -4.193 1.00 95.31 86 VAL A CA 1
ATOM 656 C C . VAL A 1 86 ? 7.245 -8.328 -3.849 1.00 95.31 86 VAL A C 1
ATOM 658 O O . VAL A 1 86 ? 6.413 -8.528 -2.966 1.00 95.31 86 VAL A O 1
ATOM 661 N N . VAL A 1 87 ? 7.250 -7.206 -4.573 1.00 94.06 87 VAL A N 1
ATOM 662 C CA . VAL A 1 87 ? 6.278 -6.118 -4.368 1.00 94.06 87 VAL A CA 1
ATOM 663 C C . VAL A 1 87 ? 4.853 -6.579 -4.669 1.00 94.06 87 VAL A C 1
ATOM 665 O O . VAL A 1 87 ? 3.936 -6.257 -3.916 1.00 94.06 87 VAL A O 1
ATOM 668 N N . SER A 1 88 ? 4.663 -7.376 -5.723 1.00 94.06 88 SER A N 1
ATOM 669 C CA . SER A 1 88 ? 3.348 -7.929 -6.074 1.00 94.06 88 SER A CA 1
ATOM 670 C C . SER A 1 88 ? 2.819 -8.874 -4.991 1.00 94.06 88 SER A C 1
ATOM 672 O O . SER A 1 88 ? 1.636 -8.831 -4.656 1.00 94.06 88 SER A O 1
ATOM 674 N N . LEU A 1 89 ? 3.691 -9.692 -4.395 1.00 95.88 89 LEU A N 1
ATOM 675 C CA . LEU A 1 89 ? 3.348 -10.561 -3.269 1.00 95.88 89 LEU A CA 1
ATOM 676 C C . LEU A 1 89 ? 3.026 -9.752 -2.011 1.00 95.88 89 LEU A C 1
ATOM 678 O O . LEU A 1 89 ? 2.028 -10.036 -1.357 1.00 95.88 89 LEU A O 1
ATOM 682 N N . ILE A 1 90 ? 3.812 -8.720 -1.694 1.00 95.81 90 ILE A N 1
ATOM 683 C CA . ILE A 1 90 ? 3.520 -7.799 -0.584 1.00 95.81 90 ILE A CA 1
ATOM 684 C C . ILE A 1 90 ? 2.142 -7.169 -0.768 1.00 95.81 90 ILE A C 1
ATOM 686 O O . ILE A 1 90 ? 1.339 -7.165 0.162 1.00 95.81 90 ILE A O 1
ATOM 690 N N . PHE A 1 91 ? 1.847 -6.684 -1.972 1.00 95.25 91 PHE A N 1
ATOM 691 C CA . PHE A 1 91 ? 0.556 -6.091 -2.288 1.00 95.25 91 PHE A CA 1
ATOM 692 C C . PHE A 1 91 ? -0.592 -7.100 -2.155 1.00 95.25 91 PHE A C 1
ATOM 694 O O . PHE A 1 91 ? -1.622 -6.790 -1.559 1.00 95.25 91 PHE A O 1
ATOM 701 N N . LEU A 1 92 ? -0.402 -8.334 -2.630 1.00 97.12 92 LEU A N 1
ATOM 702 C CA . LEU A 1 92 ? -1.384 -9.405 -2.462 1.00 97.12 92 LEU A CA 1
ATOM 703 C C . LEU A 1 92 ? -1.635 -9.715 -0.981 1.00 97.12 92 LEU A C 1
ATOM 705 O O . LEU A 1 92 ? -2.788 -9.815 -0.561 1.00 97.12 92 LEU A O 1
ATOM 709 N N . ILE A 1 93 ? -0.579 -9.840 -0.175 1.00 97.19 93 ILE A N 1
ATOM 710 C CA . ILE A 1 93 ? -0.723 -10.103 1.261 1.00 97.19 93 ILE A CA 1
ATOM 711 C C . ILE A 1 93 ? -1.381 -8.903 1.954 1.00 97.19 93 ILE A C 1
ATOM 713 O O . ILE A 1 93 ? -2.211 -9.104 2.839 1.00 97.19 93 ILE A O 1
ATOM 717 N N . ALA A 1 94 ? -1.105 -7.673 1.515 1.00 95.94 94 ALA A N 1
ATOM 718 C CA . ALA A 1 94 ? -1.784 -6.483 2.013 1.00 95.94 94 ALA A CA 1
ATOM 719 C C . ALA A 1 94 ? -3.294 -6.528 1.768 1.00 95.94 94 ALA A C 1
ATOM 721 O O . ALA A 1 94 ? -4.067 -6.318 2.701 1.00 95.94 94 ALA A O 1
ATOM 722 N N . ILE A 1 95 ? -3.719 -6.899 0.558 1.00 95.75 95 ILE A N 1
ATOM 723 C CA . ILE A 1 95 ? -5.136 -7.091 0.225 1.00 95.75 95 ILE A CA 1
ATOM 724 C C . ILE A 1 95 ? -5.768 -8.157 1.129 1.00 95.75 95 ILE A C 1
ATOM 726 O O . ILE A 1 95 ? -6.829 -7.931 1.714 1.00 95.75 95 ILE A O 1
ATOM 730 N N . LEU A 1 96 ? -5.111 -9.311 1.275 1.00 96.94 96 LEU A N 1
ATOM 731 C CA . LEU A 1 96 ? -5.602 -10.392 2.134 1.00 96.94 96 LEU A CA 1
ATOM 732 C C . LEU A 1 96 ? -5.709 -9.952 3.601 1.00 96.94 96 LEU A C 1
ATOM 734 O O . LEU A 1 96 ? -6.684 -10.292 4.272 1.00 96.94 96 LEU A O 1
ATOM 738 N N . HIS A 1 97 ? -4.745 -9.167 4.087 1.00 95.94 97 HIS A N 1
ATOM 739 C CA . HIS A 1 97 ? -4.759 -8.605 5.435 1.00 95.94 97 HIS A CA 1
ATOM 740 C C . HIS A 1 97 ? -5.944 -7.645 5.620 1.00 95.94 97 HIS A C 1
ATOM 742 O O . HIS A 1 97 ? -6.681 -7.790 6.594 1.00 95.94 97 HIS A O 1
ATOM 748 N N . THR A 1 98 ? -6.214 -6.757 4.658 1.00 94.25 98 THR A N 1
ATOM 749 C CA . THR A 1 98 ? -7.370 -5.844 4.701 1.00 94.25 98 THR A CA 1
ATOM 750 C C . THR A 1 98 ? -8.694 -6.601 4.817 1.00 94.25 98 THR A C 1
ATOM 752 O O . THR A 1 98 ? -9.536 -6.249 5.640 1.00 94.25 98 THR A O 1
ATOM 755 N N . PHE A 1 99 ? -8.880 -7.691 4.067 1.00 95.62 99 PHE A N 1
ATOM 756 C CA . PHE A 1 99 ? -10.088 -8.521 4.193 1.00 95.62 99 PHE A CA 1
ATOM 757 C C . PHE A 1 99 ? -10.163 -9.301 5.514 1.00 95.62 99 PHE A C 1
ATOM 759 O O . PHE A 1 99 ? -11.249 -9.698 5.946 1.00 95.62 99 PHE A O 1
ATOM 766 N N . MET A 1 100 ? -9.024 -9.539 6.163 1.00 96.19 100 MET A N 1
ATOM 767 C CA . MET A 1 100 ? -8.948 -10.229 7.448 1.00 96.19 100 MET A CA 1
ATOM 768 C C . MET A 1 100 ? -9.111 -9.282 8.647 1.00 96.19 100 MET A C 1
ATOM 770 O O . MET A 1 100 ? -9.406 -9.771 9.735 1.00 96.19 100 MET A O 1
ATOM 774 N N . ALA A 1 101 ? -9.001 -7.963 8.454 1.00 93.00 101 ALA A N 1
ATOM 775 C CA . ALA A 1 101 ? -9.052 -6.935 9.496 1.00 93.00 101 ALA A CA 1
ATOM 776 C C . ALA A 1 101 ? -10.210 -7.143 10.494 1.00 93.00 101 ALA A C 1
ATOM 778 O O . ALA A 1 101 ? -9.980 -7.388 11.677 1.00 93.00 101 ALA A O 1
ATOM 779 N N . ASN A 1 102 ? -11.449 -7.234 9.997 1.00 92.00 102 ASN A N 1
ATOM 780 C CA . ASN A 1 102 ? -12.634 -7.466 10.836 1.00 92.00 102 ASN A CA 1
ATOM 781 C C . ASN A 1 102 ? -12.559 -8.769 11.652 1.00 92.00 102 ASN A C 1
ATOM 783 O O . ASN A 1 102 ? -13.039 -8.832 12.785 1.00 92.00 102 ASN A O 1
ATOM 787 N N . LYS A 1 103 ? -11.958 -9.827 11.092 1.00 93.94 103 LYS A N 1
ATOM 788 C CA . LYS A 1 103 ? -11.789 -11.110 11.794 1.00 93.94 103 LYS A CA 1
ATOM 789 C C . LYS A 1 103 ? -10.726 -11.013 12.887 1.00 93.94 103 LYS A C 1
ATOM 791 O O . LYS A 1 103 ? -10.879 -11.656 13.924 1.00 93.94 103 LYS A O 1
ATOM 796 N N . LEU A 1 104 ? -9.669 -10.227 12.672 1.00 93.69 104 LEU A N 1
ATOM 797 C CA . LEU A 1 104 ? -8.637 -9.974 13.681 1.00 93.69 104 LEU A CA 1
ATOM 798 C C . LEU A 1 104 ? -9.215 -9.182 14.853 1.00 93.69 104 LEU A C 1
ATOM 800 O O . LEU A 1 104 ? -9.048 -9.609 15.994 1.00 93.69 104 LEU A O 1
ATOM 804 N N . THR A 1 105 ? -9.992 -8.131 14.582 1.00 92.38 105 THR A N 1
ATOM 805 C CA . THR A 1 105 ? -10.692 -7.364 15.623 1.00 92.38 105 THR A CA 1
ATOM 806 C C . THR A 1 105 ? -11.693 -8.231 16.391 1.00 92.38 105 THR A C 1
ATOM 808 O O . THR A 1 105 ? -11.738 -8.187 17.616 1.00 92.38 105 THR A O 1
ATOM 811 N N . ALA A 1 106 ? -12.458 -9.090 15.709 1.00 93.06 106 ALA A N 1
ATOM 812 C CA . ALA A 1 106 ? -13.361 -10.028 16.382 1.00 93.06 106 ALA A CA 1
ATOM 813 C C . ALA A 1 106 ? -12.607 -11.001 17.305 1.00 93.06 106 ALA A C 1
ATOM 815 O O . ALA A 1 106 ? -13.039 -11.265 18.426 1.00 93.06 106 ALA A O 1
ATOM 816 N N . LYS A 1 107 ? -11.447 -11.497 16.863 1.00 93.31 107 LYS A N 1
ATOM 817 C CA . LYS A 1 107 ? -10.586 -12.355 17.682 1.00 93.31 107 LYS A CA 1
ATOM 818 C C . LYS A 1 107 ? -9.981 -11.605 18.872 1.00 93.31 107 LYS A C 1
ATOM 820 O O . LYS A 1 107 ? -9.824 -12.202 19.932 1.00 93.31 107 LYS A O 1
ATOM 825 N N . ALA A 1 108 ? -9.671 -10.318 18.721 1.00 92.12 108 ALA A N 1
ATOM 826 C CA . ALA A 1 108 ? -9.225 -9.477 19.828 1.00 92.12 108 ALA A CA 1
ATOM 827 C C . ALA A 1 108 ? -10.279 -9.420 20.941 1.00 92.12 108 ALA A C 1
ATOM 829 O O . ALA A 1 108 ? -9.944 -9.665 22.097 1.00 92.12 108 ALA A O 1
ATOM 830 N N . HIS A 1 109 ? -11.548 -9.194 20.586 1.00 91.50 109 HIS A N 1
ATOM 831 C CA . HIS A 1 109 ? -12.650 -9.180 21.552 1.00 91.50 109 HIS A CA 1
ATOM 832 C C . HIS A 1 109 ? -12.813 -10.522 22.273 1.00 91.50 109 HIS A C 1
ATOM 834 O O . HIS A 1 109 ? -12.919 -10.534 23.491 1.00 91.50 109 HIS A O 1
ATOM 840 N N . GLN A 1 110 ? -12.722 -11.648 21.557 1.00 92.19 110 GLN A N 1
ATOM 841 C CA . GLN A 1 110 ? -12.789 -12.977 22.182 1.00 92.19 110 GLN A CA 1
ATOM 842 C C . GLN A 1 110 ? -11.666 -13.206 23.205 1.00 92.19 110 GLN A C 1
ATOM 844 O O . GLN A 1 110 ? -11.909 -13.744 24.280 1.00 92.19 110 GLN A O 1
ATOM 849 N N . ILE A 1 111 ? -10.434 -12.792 22.885 1.00 91.06 111 ILE A N 1
ATOM 850 C CA . ILE A 1 111 ? -9.292 -12.930 23.804 1.00 91.06 111 ILE A CA 1
ATOM 851 C C . ILE A 1 111 ? -9.461 -12.009 25.020 1.00 91.06 111 ILE A C 1
ATOM 853 O O . ILE A 1 111 ? -9.092 -12.397 26.126 1.00 91.06 111 ILE A O 1
ATOM 857 N N . HIS A 1 112 ? -10.006 -10.806 24.824 1.00 90.00 112 HIS A N 1
ATOM 858 C CA . HIS A 1 112 ? -10.337 -9.894 25.918 1.00 90.00 112 HIS A CA 1
ATOM 859 C C . HIS A 1 112 ? -11.401 -10.483 26.848 1.00 90.00 112 HIS A C 1
ATOM 861 O O . HIS A 1 112 ? -11.175 -10.543 28.050 1.00 90.00 112 HIS A O 1
ATOM 867 N N . GLU A 1 113 ? -12.513 -10.977 26.299 1.00 90.06 113 GLU A N 1
ATOM 868 C CA . GLU A 1 113 ? -13.596 -11.584 27.082 1.00 90.06 113 GLU A CA 1
ATOM 869 C C . GLU A 1 113 ? -13.100 -12.792 27.887 1.00 90.06 113 GLU A C 1
ATOM 871 O O . GLU A 1 113 ? -13.347 -12.876 29.089 1.00 90.06 113 GLU A O 1
ATOM 876 N N . GLU A 1 114 ? -12.324 -13.685 27.264 1.00 90.81 114 GLU A N 1
ATOM 877 C CA . GLU A 1 114 ? -11.762 -14.854 27.948 1.00 90.81 114 GLU A CA 1
ATOM 878 C C . GLU A 1 114 ? -10.789 -14.459 29.076 1.00 90.81 114 GLU A C 1
ATOM 880 O O . GLU A 1 114 ? -10.746 -15.103 30.128 1.00 90.81 114 GLU A O 1
ATOM 885 N N . HIS A 1 115 ? -9.991 -13.405 28.880 1.00 89.38 115 HIS A N 1
ATOM 886 C CA . HIS A 1 115 ? -9.084 -12.896 29.912 1.00 89.38 115 HIS A CA 1
ATOM 887 C C . HIS A 1 115 ? -9.847 -12.277 31.084 1.00 89.38 115 HIS A C 1
ATOM 889 O O . HIS A 1 115 ? -9.568 -12.609 32.238 1.00 89.38 115 HIS A O 1
ATOM 895 N N . ASP A 1 116 ? -10.857 -11.460 30.793 1.00 89.31 116 ASP A N 1
ATOM 896 C CA . ASP A 1 116 ? -11.708 -10.834 31.803 1.00 89.31 116 ASP A CA 1
ATOM 897 C C . ASP A 1 116 ? -12.450 -11.892 32.634 1.00 89.31 116 ASP A C 1
ATOM 899 O O . ASP A 1 116 ? -12.534 -11.776 33.859 1.00 89.31 116 ASP A O 1
ATOM 903 N N . GLU A 1 117 ? -12.957 -12.954 32.001 1.00 90.38 117 GLU A N 1
ATOM 904 C CA . GLU A 1 117 ? -13.594 -14.082 32.691 1.00 90.38 117 GLU A CA 1
ATOM 905 C C . GLU A 1 117 ? -12.621 -14.824 33.615 1.00 90.38 117 GLU A C 1
ATOM 907 O O . GLU A 1 117 ? -12.967 -15.129 34.761 1.00 90.38 117 GLU A O 1
ATOM 912 N N . ARG A 1 118 ? -11.386 -15.074 33.162 1.00 89.94 118 ARG A N 1
ATOM 913 C CA . ARG A 1 118 ? -10.345 -15.718 33.982 1.00 89.94 118 ARG A CA 1
ATOM 914 C C . ARG A 1 118 ? -9.960 -14.867 35.189 1.00 89.94 118 ARG A C 1
ATOM 916 O O . ARG A 1 118 ? -9.805 -15.407 36.283 1.00 89.94 118 ARG A O 1
ATOM 923 N N . MET A 1 119 ? -9.841 -13.554 35.011 1.00 88.31 119 MET A N 1
ATOM 924 C CA . MET A 1 119 ? -9.509 -12.623 36.091 1.00 88.31 119 MET A CA 1
ATOM 925 C C . MET A 1 119 ? -10.648 -12.510 37.110 1.00 88.31 119 MET A C 1
ATOM 927 O O . MET A 1 119 ? -10.403 -12.573 38.317 1.00 88.31 119 MET A O 1
ATOM 931 N N . LYS A 1 120 ? -11.906 -12.463 36.648 1.00 89.81 120 LYS A N 1
ATOM 932 C CA . LYS A 1 120 ? -13.087 -12.540 37.527 1.00 89.81 120 LYS A CA 1
ATOM 933 C C . LYS A 1 120 ? -13.112 -13.844 38.323 1.00 89.81 120 LYS A C 1
ATOM 935 O O . LYS A 1 120 ? -13.345 -13.818 39.529 1.00 89.81 120 LYS A O 1
ATOM 940 N N . ALA A 1 121 ? -12.829 -14.977 37.677 1.00 90.75 121 ALA A N 1
ATOM 941 C CA . ALA A 1 121 ? -12.764 -16.279 38.342 1.00 90.75 121 ALA A CA 1
ATOM 942 C C . ALA A 1 121 ? -11.621 -16.371 39.372 1.00 90.75 121 ALA A C 1
ATOM 944 O O . ALA A 1 121 ? -11.751 -17.078 40.370 1.00 90.75 121 ALA A O 1
ATOM 945 N N . ALA A 1 122 ? -10.526 -15.635 39.162 1.00 89.06 122 ALA A N 1
ATOM 946 C CA . ALA A 1 122 ? -9.418 -15.511 40.108 1.00 89.06 122 ALA A CA 1
ATOM 947 C C . ALA A 1 122 ? -9.698 -14.533 41.270 1.00 89.06 122 ALA A C 1
ATOM 949 O O . ALA A 1 122 ? -8.862 -14.394 42.162 1.00 89.06 122 ALA A O 1
ATOM 950 N N . GLY A 1 123 ? -10.865 -13.877 41.285 1.00 88.62 123 GLY A N 1
ATOM 951 C CA . GLY A 1 123 ? -11.266 -12.935 42.330 1.00 88.62 123 GLY A CA 1
ATOM 952 C C . GLY A 1 123 ? -10.704 -11.522 42.160 1.00 88.62 123 GLY A C 1
ATOM 953 O O . GLY A 1 123 ? -10.714 -10.763 43.127 1.00 88.62 123 GLY A O 1
ATOM 954 N N . ALA A 1 124 ? -10.217 -11.167 40.966 1.00 87.44 124 ALA A N 1
ATOM 955 C CA . ALA A 1 124 ? -9.749 -9.815 40.678 1.00 87.44 124 ALA A CA 1
ATOM 956 C C . ALA A 1 124 ? -10.905 -8.805 40.747 1.00 87.44 124 ALA A C 1
ATOM 958 O O . ALA A 1 124 ? -12.036 -9.082 40.331 1.00 87.44 124 ALA A O 1
ATOM 959 N N . SER A 1 125 ? -10.609 -7.614 41.256 1.00 86.94 125 SER A N 1
ATOM 960 C CA . SER A 1 125 ? -11.545 -6.490 41.268 1.00 86.94 125 SER A CA 1
ATOM 961 C C . SER A 1 125 ? -11.783 -5.931 39.858 1.00 86.94 125 SER A C 1
ATOM 963 O O . SER A 1 125 ? -10.965 -6.100 38.953 1.00 86.94 125 SER A O 1
ATOM 965 N N . GLU A 1 126 ? -12.892 -5.209 39.659 1.00 82.31 126 GLU A N 1
ATOM 966 C CA . GLU A 1 126 ? -13.175 -4.550 38.372 1.00 82.31 126 GLU A CA 1
ATOM 967 C C . GLU A 1 126 ? -12.086 -3.544 37.966 1.00 82.31 126 GLU A C 1
ATOM 969 O O . GLU A 1 126 ? -11.802 -3.391 36.777 1.00 82.31 126 GLU A O 1
ATOM 974 N N . GLU A 1 127 ? -11.449 -2.874 38.934 1.00 83.00 127 GLU A N 1
ATOM 975 C CA . GLU A 1 127 ? -10.327 -1.977 38.644 1.00 83.00 127 GLU A CA 1
ATOM 976 C C . GLU A 1 127 ? -9.091 -2.734 38.152 1.00 83.00 127 GLU A C 1
ATOM 978 O O . GLU A 1 127 ? -8.425 -2.251 37.236 1.00 83.00 127 GLU A O 1
ATOM 983 N N . GLU A 1 128 ? -8.790 -3.909 38.710 1.00 79.88 128 GLU A N 1
ATOM 984 C CA . GLU A 1 128 ? -7.658 -4.735 38.271 1.00 79.88 128 GLU A CA 1
ATOM 985 C C . GLU A 1 128 ? -7.882 -5.286 36.864 1.00 79.88 128 GLU A C 1
ATOM 987 O O . GLU A 1 128 ? -6.998 -5.166 36.019 1.00 79.88 128 GLU A O 1
ATOM 992 N N . ILE A 1 129 ? -9.083 -5.800 36.581 1.00 79.94 129 ILE A N 1
ATOM 993 C CA . ILE A 1 129 ? -9.455 -6.317 35.253 1.00 79.94 129 ILE A CA 1
ATOM 994 C C . ILE A 1 129 ? -9.294 -5.230 34.186 1.00 79.94 129 ILE A C 1
ATOM 996 O O . ILE A 1 129 ? -8.730 -5.463 33.123 1.00 79.94 129 ILE A O 1
ATOM 1000 N N . LYS A 1 130 ? -9.732 -4.003 34.483 1.00 79.19 130 LYS A N 1
ATOM 1001 C CA . LYS A 1 130 ? -9.650 -2.889 33.532 1.00 79.19 130 LYS A CA 1
ATOM 1002 C C . LYS A 1 130 ? -8.212 -2.450 33.225 1.00 79.19 130 LYS A C 1
ATOM 1004 O O . LYS A 1 130 ? -7.966 -1.900 32.151 1.00 79.19 130 LYS A O 1
ATOM 1009 N N . HIS A 1 131 ? -7.284 -2.632 34.163 1.00 83.69 131 HIS A N 1
ATOM 1010 C CA . HIS A 1 131 ? -5.879 -2.259 33.979 1.00 83.69 131 HIS A CA 1
ATOM 1011 C C . HIS A 1 131 ? -5.020 -3.402 33.424 1.00 83.69 131 HIS A C 1
ATOM 1013 O O . HIS A 1 131 ? -3.964 -3.123 32.850 1.00 83.69 131 HIS A O 1
ATOM 1019 N N . ASP A 1 132 ? -5.454 -4.655 33.562 1.00 83.44 132 ASP A N 1
ATOM 1020 C CA . ASP A 1 132 ? -4.736 -5.827 33.066 1.00 83.44 132 ASP A CA 1
ATOM 1021 C C . ASP A 1 132 ? -5.243 -6.254 31.684 1.00 83.44 132 ASP A C 1
ATOM 1023 O O . ASP A 1 132 ? -6.100 -7.122 31.534 1.00 83.44 132 ASP A O 1
ATOM 1027 N N . ILE A 1 133 ? -4.699 -5.614 30.649 1.00 80.88 133 ILE A N 1
ATOM 1028 C CA . ILE A 1 133 ? -5.045 -5.906 29.258 1.00 80.88 133 ILE A CA 1
ATOM 1029 C C . ILE A 1 133 ? -4.090 -6.968 28.689 1.00 80.88 133 ILE A C 1
ATOM 1031 O O . ILE A 1 133 ? -2.871 -6.759 28.669 1.00 80.88 133 ILE A O 1
ATOM 1035 N N . PRO A 1 134 ? -4.604 -8.086 28.141 1.00 89.25 134 PRO A N 1
ATOM 1036 C CA . PRO A 1 134 ? -3.761 -9.096 27.524 1.00 89.25 134 PRO A CA 1
ATOM 1037 C C . PRO A 1 134 ? -3.126 -8.545 26.241 1.00 89.25 134 PRO A C 1
ATOM 1039 O O . PRO A 1 134 ? -3.813 -8.249 25.264 1.00 89.25 134 PRO A O 1
ATOM 1042 N N . PHE A 1 135 ? -1.790 -8.511 26.194 1.00 89.50 135 PHE A N 1
ATOM 1043 C CA . PHE A 1 135 ? -1.018 -8.019 25.038 1.00 89.50 135 PHE A CA 1
ATOM 1044 C C . PHE A 1 135 ? -1.447 -8.640 23.699 1.00 89.50 135 PHE A C 1
ATOM 1046 O O . PHE A 1 135 ? -1.447 -7.980 22.664 1.00 89.50 135 PHE A O 1
ATOM 1053 N N . LYS A 1 136 ? -1.831 -9.926 23.700 1.00 89.50 136 LYS A N 1
ATOM 1054 C CA . LYS A 1 136 ? -2.312 -10.598 22.485 1.00 89.50 136 LYS A CA 1
ATOM 1055 C C . LYS A 1 136 ? -3.578 -9.941 21.942 1.00 89.50 136 LYS A C 1
ATOM 1057 O O . LYS A 1 136 ? -3.689 -9.806 20.730 1.00 89.50 136 LYS A O 1
ATOM 1062 N N . ALA A 1 137 ? -4.514 -9.555 22.803 1.00 90.62 137 ALA A N 1
ATOM 1063 C CA . ALA A 1 137 ? -5.754 -8.944 22.357 1.00 90.62 137 ALA A CA 1
ATOM 1064 C C . ALA A 1 137 ? -5.505 -7.544 21.785 1.00 90.62 137 ALA A C 1
ATOM 1066 O O . ALA A 1 137 ? -5.977 -7.253 20.691 1.00 90.62 137 ALA A O 1
ATOM 1067 N N . GLU A 1 138 ? -4.647 -6.749 22.433 1.00 92.12 138 GLU A N 1
ATOM 1068 C CA . GLU A 1 138 ? -4.212 -5.451 21.904 1.00 92.12 138 GLU A CA 1
ATOM 1069 C C . GLU A 1 138 ? -3.509 -5.599 20.544 1.00 92.12 138 GLU A C 1
ATOM 1071 O O . GLU A 1 138 ? -3.803 -4.857 19.610 1.00 92.12 138 GLU A O 1
ATOM 1076 N N . LEU A 1 139 ? -2.652 -6.614 20.381 1.00 92.50 139 LEU A N 1
ATOM 1077 C CA . LEU A 1 139 ? -2.008 -6.905 19.100 1.00 92.50 139 LEU A CA 1
ATOM 1078 C C . LEU A 1 139 ? -3.028 -7.262 18.007 1.00 92.50 139 LEU A C 1
ATOM 1080 O O . LEU A 1 139 ? -2.930 -6.743 16.900 1.00 92.50 139 LEU A O 1
ATOM 1084 N N . PHE A 1 140 ? -4.000 -8.136 18.287 1.00 92.88 140 PHE A N 1
ATOM 1085 C CA . PHE A 1 140 ? -5.037 -8.495 17.310 1.00 92.88 140 PHE A CA 1
ATOM 1086 C C . PHE A 1 140 ? -5.961 -7.315 16.981 1.00 92.88 140 PHE A C 1
ATOM 1088 O O . PHE A 1 140 ? -6.362 -7.181 15.827 1.00 92.88 140 PHE A O 1
ATOM 1095 N N . HIS A 1 141 ? -6.263 -6.457 17.959 1.00 92.38 141 HIS A N 1
ATOM 1096 C CA . HIS A 1 141 ? -7.037 -5.236 17.745 1.00 92.38 141 HIS A CA 1
ATOM 1097 C C . HIS A 1 141 ? -6.275 -4.283 16.826 1.00 92.38 141 HIS A C 1
ATOM 1099 O O . HIS A 1 141 ? -6.800 -3.871 15.798 1.00 92.38 141 HIS A O 1
ATOM 1105 N N . PHE A 1 142 ? -5.008 -4.016 17.150 1.00 92.12 142 PHE A N 1
ATOM 1106 C CA . PHE A 1 142 ? -4.124 -3.163 16.363 1.00 92.12 142 PHE A CA 1
ATOM 1107 C C . PHE A 1 142 ? -3.955 -3.682 14.929 1.00 92.12 142 PHE A C 1
ATOM 1109 O O . PHE A 1 142 ? -4.105 -2.923 13.982 1.00 92.12 142 PHE A O 1
ATOM 1116 N N . LEU A 1 143 ? -3.720 -4.985 14.735 1.00 93.38 143 LEU A N 1
ATOM 1117 C CA . LEU A 1 143 ? -3.640 -5.589 13.396 1.00 93.38 143 LEU A CA 1
ATOM 1118 C C . LEU A 1 143 ? -4.980 -5.575 12.637 1.00 93.38 143 LEU A C 1
ATOM 1120 O O . LEU A 1 143 ? -4.993 -5.714 11.418 1.00 93.38 143 LEU A O 1
ATOM 1124 N N . GLY A 1 144 ? -6.101 -5.437 13.345 1.00 92.44 144 GLY A N 1
ATOM 1125 C CA . GLY A 1 144 ? -7.434 -5.326 12.760 1.00 92.44 144 GLY A CA 1
ATOM 1126 C C . GLY A 1 144 ? -7.825 -3.906 12.343 1.00 92.44 144 GLY A C 1
ATOM 1127 O O . GLY A 1 144 ? -8.823 -3.738 11.646 1.00 92.44 144 GLY A O 1
ATOM 1128 N N . GLU A 1 145 ? -7.063 -2.883 12.731 1.00 91.31 145 GLU A N 1
ATOM 1129 C CA . GLU A 1 145 ? -7.309 -1.503 12.308 1.00 91.31 145 GLU A CA 1
ATOM 1130 C C . GLU A 1 145 ? -6.849 -1.290 10.861 1.00 91.31 145 GLU A C 1
ATOM 1132 O O . GLU A 1 145 ? -5.707 -1.580 10.493 1.00 91.31 145 GLU A O 1
ATOM 1137 N N . VAL A 1 146 ? -7.730 -0.748 10.019 1.00 88.44 146 VAL A N 1
ATOM 1138 C CA . VAL A 1 146 ? -7.445 -0.560 8.587 1.00 88.44 146 VAL A CA 1
ATOM 1139 C C . VAL A 1 146 ? -6.280 0.409 8.358 1.00 88.44 146 VAL A C 1
ATOM 1141 O O . VAL A 1 146 ? -5.467 0.194 7.460 1.00 88.44 146 VAL A O 1
ATOM 1144 N N . GLU A 1 147 ? -6.131 1.427 9.205 1.00 88.38 147 GLU A N 1
ATOM 1145 C CA . GLU A 1 147 ? -5.017 2.378 9.198 1.00 88.38 147 GLU A CA 1
ATOM 1146 C C . GLU A 1 147 ? -3.677 1.683 9.457 1.00 88.38 147 GLU A C 1
ATOM 1148 O O . GLU A 1 147 ? -2.667 1.989 8.812 1.00 88.38 147 GLU A O 1
ATOM 1153 N N . VAL A 1 148 ? -3.675 0.715 10.374 1.00 90.56 148 VAL A N 1
ATOM 1154 C CA . VAL A 1 148 ? -2.492 -0.075 10.716 1.00 90.56 148 VAL A CA 1
ATOM 1155 C C . VAL A 1 148 ? -2.124 -0.999 9.570 1.00 90.56 148 VAL A C 1
ATOM 1157 O O . VAL A 1 148 ? -0.941 -1.090 9.240 1.00 90.56 148 VAL A O 1
ATOM 1160 N N . VAL A 1 149 ? -3.108 -1.631 8.922 1.00 92.12 149 VAL A N 1
ATOM 1161 C CA . VAL A 1 149 ? -2.865 -2.450 7.727 1.00 92.12 149 VAL A CA 1
ATOM 1162 C C . VAL A 1 149 ? -2.147 -1.613 6.664 1.00 92.12 149 VAL A C 1
ATOM 1164 O O . VAL A 1 149 ? -1.069 -2.003 6.212 1.00 92.12 149 VAL A O 1
ATOM 1167 N N . PHE A 1 150 ? -2.662 -0.428 6.319 1.00 88.19 150 PHE A N 1
ATOM 1168 C CA . PHE A 1 150 ? -2.009 0.449 5.339 1.00 88.19 150 PHE A CA 1
ATOM 1169 C C . PHE A 1 150 ? -0.593 0.861 5.765 1.00 88.19 150 PHE A C 1
ATOM 1171 O O . PHE A 1 150 ? 0.357 0.688 4.997 1.00 88.19 150 PHE A O 1
ATOM 1178 N N . GLY A 1 151 ? -0.429 1.370 6.989 1.00 89.06 151 GLY A N 1
ATOM 1179 C CA . GLY A 1 151 ? 0.869 1.840 7.480 1.00 89.06 151 GLY A CA 1
ATOM 1180 C C . GLY A 1 151 ? 1.924 0.731 7.546 1.00 89.06 151 GLY A C 1
ATOM 1181 O O . GLY A 1 151 ? 3.068 0.929 7.130 1.00 89.06 151 GLY A O 1
ATOM 1182 N N . MET A 1 152 ? 1.537 -0.459 8.009 1.00 93.06 152 MET A N 1
ATOM 1183 C CA . MET A 1 152 ? 2.417 -1.623 8.115 1.00 93.06 152 MET A CA 1
ATOM 1184 C C . MET A 1 152 ? 2.981 -2.041 6.757 1.00 93.06 152 MET A C 1
ATOM 1186 O O . MET A 1 152 ? 4.186 -2.276 6.637 1.00 93.06 152 MET A O 1
ATOM 1190 N N . TRP A 1 153 ? 2.136 -2.126 5.729 1.00 94.56 153 TRP A N 1
ATOM 1191 C CA . TRP A 1 153 ? 2.573 -2.581 4.409 1.00 94.56 153 TRP A CA 1
ATOM 1192 C C . TRP A 1 153 ? 3.400 -1.535 3.660 1.00 94.56 153 TRP A C 1
ATOM 1194 O O . TRP A 1 153 ? 4.312 -1.907 2.922 1.00 94.56 153 TRP A O 1
ATOM 1204 N N . VAL A 1 154 ? 3.175 -0.241 3.911 1.00 90.62 154 VAL A N 1
ATOM 1205 C CA . VAL A 1 154 ? 4.074 0.827 3.436 1.00 90.62 154 VAL A CA 1
ATOM 1206 C C . VAL A 1 154 ? 5.467 0.679 4.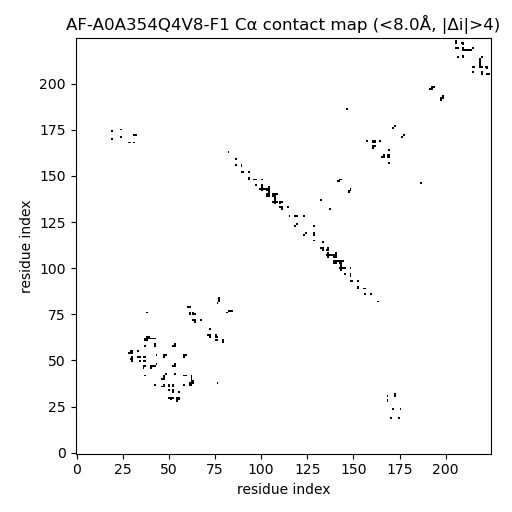055 1.00 90.62 154 VAL A C 1
ATOM 1208 O O . VAL A 1 154 ? 6.467 0.785 3.346 1.00 90.62 154 VAL A O 1
ATOM 1211 N N . ILE A 1 155 ? 5.552 0.375 5.354 1.00 92.00 155 ILE A N 1
ATOM 1212 C CA . ILE A 1 155 ? 6.831 0.116 6.032 1.00 92.00 155 ILE A CA 1
ATOM 1213 C C . ILE A 1 155 ? 7.506 -1.145 5.471 1.00 92.00 155 ILE A C 1
ATOM 1215 O O . ILE A 1 155 ? 8.712 -1.141 5.228 1.00 92.00 155 ILE A O 1
ATOM 1219 N N . ALA A 1 156 ? 6.747 -2.214 5.218 1.00 92.94 156 ALA A N 1
ATOM 1220 C CA . ALA A 1 156 ? 7.285 -3.418 4.587 1.00 92.94 156 ALA A CA 1
ATOM 1221 C C . ALA A 1 156 ? 7.865 -3.115 3.193 1.00 92.94 156 ALA A C 1
ATOM 1223 O O . ALA A 1 156 ? 8.987 -3.522 2.890 1.00 92.94 156 ALA A O 1
ATOM 1224 N N . LEU A 1 157 ? 7.143 -2.341 2.375 1.00 91.75 157 LEU A N 1
ATOM 1225 C CA . LEU A 1 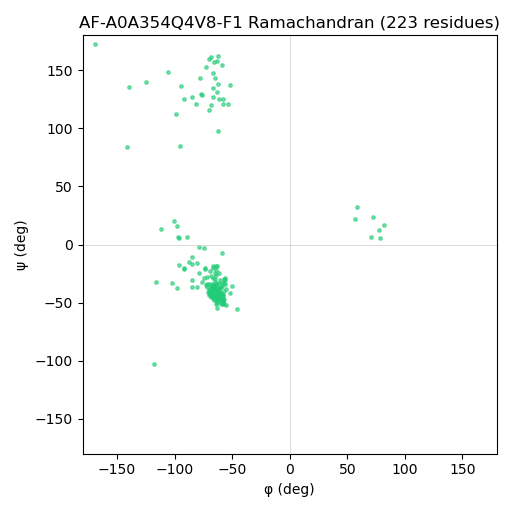157 ? 7.605 -1.912 1.054 1.00 91.75 157 LEU A CA 1
ATOM 1226 C C . LEU A 1 157 ? 8.867 -1.040 1.138 1.00 91.75 157 LEU A C 1
ATOM 1228 O O . LEU A 1 157 ? 9.778 -1.204 0.324 1.00 91.75 157 LEU A O 1
ATOM 1232 N N . LEU A 1 158 ? 8.949 -0.158 2.139 1.00 92.44 158 LEU A N 1
ATOM 1233 C CA . LEU A 1 158 ? 10.145 0.633 2.436 1.00 92.44 158 LEU A CA 1
ATOM 1234 C C . LEU A 1 158 ? 11.347 -0.282 2.693 1.00 92.44 158 LEU A C 1
ATOM 1236 O O . LEU A 1 158 ? 12.379 -0.122 2.042 1.00 92.44 158 LEU A O 1
ATOM 1240 N N . PHE A 1 159 ? 11.217 -1.270 3.584 1.00 91.94 159 PHE A N 1
ATOM 1241 C CA . PHE A 1 159 ? 12.323 -2.179 3.902 1.00 91.94 159 PHE A CA 1
ATOM 1242 C C . PHE A 1 159 ? 12.747 -3.029 2.705 1.00 91.94 159 PHE A C 1
ATOM 1244 O O . PHE A 1 159 ? 13.944 -3.194 2.474 1.00 91.94 159 PHE A O 1
ATOM 1251 N N . VAL A 1 160 ? 11.793 -3.525 1.915 1.00 92.75 160 VAL A N 1
ATOM 1252 C CA . VAL A 1 160 ? 12.105 -4.290 0.700 1.00 92.75 160 VAL A CA 1
ATOM 1253 C C . VAL A 1 160 ? 12.804 -3.419 -0.341 1.00 92.75 160 VAL A C 1
ATOM 1255 O O . VAL A 1 160 ? 13.790 -3.855 -0.926 1.00 92.75 160 VAL A O 1
ATOM 1258 N N . THR A 1 161 ? 12.367 -2.175 -0.538 1.00 90.38 161 THR A N 1
ATOM 1259 C CA . THR A 1 161 ? 13.007 -1.266 -1.504 1.00 90.38 161 THR A CA 1
ATOM 1260 C C . THR A 1 161 ? 14.437 -0.924 -1.090 1.00 90.38 161 THR A C 1
ATOM 1262 O O . THR A 1 161 ? 15.342 -1.001 -1.917 1.00 90.38 161 THR A O 1
ATOM 1265 N N . ILE A 1 162 ? 14.666 -0.615 0.191 1.00 90.06 162 ILE A N 1
ATOM 1266 C CA . ILE A 1 162 ? 16.015 -0.351 0.718 1.00 90.06 162 ILE A CA 1
ATOM 1267 C C . ILE A 1 162 ? 16.898 -1.601 0.633 1.00 90.06 162 ILE A C 1
ATOM 1269 O O . ILE A 1 162 ? 18.089 -1.478 0.372 1.00 90.06 162 ILE A O 1
ATOM 1273 N N . GLY A 1 163 ? 16.333 -2.791 0.862 1.00 88.69 163 GLY A N 1
ATOM 1274 C CA . GLY A 1 163 ? 17.074 -4.051 0.822 1.00 88.69 163 GLY A CA 1
ATOM 1275 C C . GLY A 1 163 ? 17.514 -4.480 -0.581 1.00 88.69 163 GLY A C 1
ATOM 1276 O O . GLY A 1 163 ? 18.573 -5.083 -0.713 1.00 88.69 163 GLY A O 1
ATOM 1277 N N . PHE A 1 164 ? 16.721 -4.181 -1.616 1.00 88.62 164 PHE A N 1
ATOM 1278 C CA . PHE A 1 164 ? 17.059 -4.488 -3.014 1.00 88.62 164 PHE A CA 1
ATOM 1279 C C . PHE A 1 164 ? 17.925 -3.415 -3.677 1.00 88.62 164 PHE A C 1
ATOM 1281 O O . PHE A 1 164 ? 18.779 -3.741 -4.497 1.00 88.62 164 PHE A O 1
ATOM 1288 N N . PHE A 1 165 ? 17.672 -2.150 -3.347 1.00 87.19 165 PHE A N 1
ATOM 1289 C CA . PHE A 1 165 ? 18.349 -1.001 -3.933 1.00 87.19 165 PHE A CA 1
ATOM 1290 C C . PHE A 1 165 ? 19.096 -0.257 -2.825 1.00 87.19 165 PHE A C 1
ATOM 1292 O O . PHE A 1 165 ? 20.145 -0.709 -2.372 1.00 87.19 165 PHE A O 1
ATOM 1299 N N . ASP A 1 166 ? 18.552 0.869 -2.364 1.00 87.00 166 ASP A N 1
ATOM 1300 C CA . ASP A 1 166 ? 19.152 1.706 -1.335 1.00 87.00 166 ASP A CA 1
ATOM 1301 C C . ASP A 1 166 ? 18.155 2.772 -0.832 1.00 87.00 166 ASP A C 1
ATOM 1303 O O . ASP A 1 166 ? 17.060 2.969 -1.373 1.00 87.00 166 ASP A O 1
ATOM 1307 N N . TRP A 1 167 ? 18.553 3.497 0.216 1.00 86.38 167 TRP A N 1
ATOM 1308 C CA . TRP A 1 167 ? 17.772 4.594 0.801 1.00 86.38 167 TRP A CA 1
ATOM 1309 C C . TRP A 1 167 ? 17.503 5.751 -0.173 1.00 86.38 167 TRP A C 1
ATOM 1311 O O . TRP A 1 167 ? 16.430 6.356 -0.146 1.00 86.38 167 TRP A O 1
ATOM 1321 N N . THR A 1 168 ? 18.472 6.085 -1.025 1.00 86.25 168 THR A N 1
ATOM 1322 C CA . THR A 1 168 ? 18.364 7.186 -1.989 1.00 86.25 168 THR A CA 1
ATOM 1323 C C . THR A 1 168 ? 17.352 6.857 -3.075 1.00 86.25 168 THR A C 1
ATOM 1325 O O . THR A 1 168 ? 16.523 7.714 -3.376 1.00 86.25 168 THR A O 1
ATOM 1328 N N . THR A 1 169 ? 17.353 5.627 -3.590 1.00 86.25 169 THR A N 1
ATOM 1329 C CA . THR A 1 169 ? 16.351 5.137 -4.549 1.00 86.25 169 THR A CA 1
ATOM 1330 C C . THR A 1 169 ? 14.936 5.248 -3.975 1.00 86.25 169 THR A C 1
ATOM 1332 O O . THR A 1 169 ? 14.073 5.881 -4.585 1.00 86.25 169 THR A O 1
ATOM 1335 N N . PHE A 1 170 ? 14.705 4.740 -2.757 1.00 86.75 170 PHE A N 1
ATOM 1336 C CA . PHE A 1 170 ? 13.399 4.853 -2.093 1.00 86.75 170 PHE A CA 1
ATOM 1337 C C . PHE A 1 170 ? 12.973 6.315 -1.877 1.00 86.75 170 PHE A C 1
ATOM 1339 O O . PHE A 1 170 ? 11.843 6.699 -2.172 1.00 86.75 170 PHE A O 1
ATOM 1346 N N . LYS A 1 171 ? 13.882 7.157 -1.383 1.00 85.81 171 LYS A N 1
ATOM 1347 C CA . LYS A 1 171 ? 13.605 8.576 -1.134 1.00 85.81 171 LYS A CA 1
ATOM 1348 C C . LYS A 1 171 ? 13.278 9.331 -2.422 1.00 85.81 171 LYS A C 1
ATOM 1350 O O . LYS A 1 171 ? 12.317 10.093 -2.435 1.00 85.81 171 LYS A O 1
ATOM 1355 N N . ASN A 1 172 ? 14.054 9.135 -3.488 1.00 85.81 172 ASN A N 1
ATOM 1356 C CA . ASN A 1 172 ? 13.820 9.814 -4.762 1.00 85.81 172 ASN A CA 1
ATOM 1357 C C . ASN A 1 172 ? 12.443 9.455 -5.324 1.00 85.81 172 ASN A C 1
ATOM 1359 O O . ASN A 1 172 ? 11.686 10.348 -5.704 1.00 85.81 172 ASN A O 1
ATOM 1363 N N . TYR A 1 173 ? 12.089 8.173 -5.238 1.00 85.31 173 TYR A N 1
ATOM 1364 C CA . TYR A 1 173 ? 10.777 7.679 -5.621 1.00 85.31 173 TYR A CA 1
ATOM 1365 C C . TYR A 1 173 ? 9.634 8.349 -4.844 1.00 85.31 173 TYR A C 1
ATOM 1367 O O . TYR A 1 173 ? 8.656 8.814 -5.430 1.00 85.31 173 TYR A O 1
ATOM 1375 N N . MET A 1 174 ? 9.773 8.433 -3.518 1.00 84.19 174 MET A N 1
ATOM 1376 C CA . MET A 1 174 ? 8.761 9.014 -2.630 1.00 84.19 174 MET A CA 1
ATOM 1377 C C . MET A 1 174 ? 8.641 10.539 -2.741 1.00 84.19 174 MET A C 1
ATOM 1379 O O . MET A 1 174 ? 7.585 11.086 -2.443 1.00 84.19 174 MET A O 1
ATOM 1383 N N . VAL A 1 175 ? 9.711 11.244 -3.109 1.00 82.38 175 VAL A N 1
ATOM 1384 C CA . VAL A 1 175 ? 9.727 12.716 -3.102 1.00 82.38 175 VAL A CA 1
ATOM 1385 C C . VAL A 1 175 ? 9.464 13.303 -4.487 1.00 82.38 175 VAL A C 1
ATOM 1387 O O . VAL A 1 175 ? 8.799 14.334 -4.583 1.00 82.38 175 VAL A O 1
ATOM 1390 N N . TYR A 1 176 ? 9.978 12.684 -5.553 1.00 79.69 176 TYR A N 1
ATOM 1391 C CA . TYR A 1 176 ? 9.997 13.301 -6.884 1.00 79.69 176 TYR A CA 1
ATOM 1392 C C . TYR A 1 176 ? 9.166 12.571 -7.936 1.00 79.69 176 TYR A C 1
ATOM 1394 O O . TYR A 1 176 ? 8.637 13.235 -8.826 1.00 79.69 176 TYR A O 1
ATOM 1402 N N . ASP A 1 177 ? 9.044 11.245 -7.854 1.00 78.50 177 ASP A N 1
ATOM 1403 C CA . ASP A 1 177 ? 8.480 10.456 -8.959 1.00 78.50 177 ASP A CA 1
ATOM 1404 C C . ASP A 1 177 ? 6.987 10.147 -8.792 1.00 78.50 177 ASP A C 1
ATOM 1406 O O . ASP A 1 177 ? 6.307 9.797 -9.761 1.00 78.50 177 ASP A O 1
ATOM 1410 N N . ARG A 1 178 ? 6.445 10.271 -7.573 1.00 82.56 178 ARG A N 1
ATOM 1411 C CA . ARG A 1 178 ? 5.055 9.906 -7.268 1.00 82.56 178 ARG A CA 1
ATOM 1412 C C . ARG A 1 178 ? 4.253 11.036 -6.642 1.00 82.56 178 ARG A C 1
ATOM 1414 O O . ARG A 1 178 ? 4.711 11.757 -5.764 1.00 82.56 178 ARG A O 1
ATOM 1421 N N . VAL A 1 179 ? 2.998 11.129 -7.079 1.00 85.94 179 VAL A N 1
ATOM 1422 C CA . VAL A 1 179 ? 1.999 12.057 -6.549 1.00 85.94 179 VAL A CA 1
ATOM 1423 C C . VAL A 1 179 ? 1.110 11.302 -5.566 1.00 85.94 179 VAL A C 1
ATOM 1425 O O . VAL A 1 179 ? 0.337 10.434 -5.957 1.00 85.94 179 VAL A O 1
ATOM 1428 N N . PHE A 1 180 ? 1.207 11.646 -4.282 1.00 85.94 180 PHE A N 1
ATOM 1429 C CA . PHE A 1 180 ? 0.457 10.987 -3.204 1.00 85.94 180 PHE A CA 1
ATOM 1430 C C . PHE A 1 180 ? -0.815 11.739 -2.793 1.00 85.94 180 PHE A C 1
ATOM 1432 O O . PHE A 1 180 ? -1.359 11.465 -1.730 1.00 85.94 180 PHE A O 1
ATOM 1439 N N . ILE A 1 181 ? -1.298 12.686 -3.603 1.00 88.38 181 ILE A N 1
ATOM 1440 C CA . ILE A 1 181 ? -2.443 13.542 -3.247 1.00 88.38 181 ILE A CA 1
ATOM 1441 C C . ILE A 1 181 ? -3.684 12.697 -2.939 1.00 88.38 181 ILE A C 1
ATOM 1443 O O . ILE A 1 181 ? -4.292 12.869 -1.887 1.00 88.38 181 ILE A O 1
ATOM 1447 N N . GLU A 1 182 ? -4.021 11.752 -3.815 1.00 88.81 182 GLU A N 1
ATOM 1448 C CA . GLU A 1 182 ? -5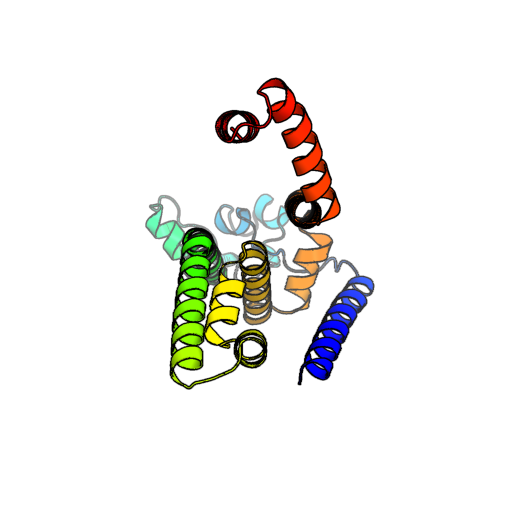.182 10.872 -3.653 1.00 88.81 182 GLU A CA 1
ATOM 1449 C C . GLU A 1 182 ? -5.082 9.958 -2.417 1.00 88.81 182 GLU A C 1
ATOM 1451 O O . GLU A 1 182 ? -5.979 10.017 -1.572 1.00 88.81 182 GLU A O 1
ATOM 1456 N N . PRO A 1 183 ? -4.013 9.153 -2.223 1.00 85.81 183 PRO A N 1
ATOM 1457 C CA . PRO A 1 183 ? -3.924 8.291 -1.044 1.00 85.81 183 PRO A CA 1
ATOM 1458 C C . PRO A 1 183 ? -3.814 9.090 0.261 1.00 85.81 183 PRO A C 1
ATOM 1460 O O . PRO A 1 183 ? -4.414 8.705 1.263 1.00 85.81 183 PRO A O 1
ATOM 1463 N N . MET A 1 184 ? -3.109 10.227 0.261 1.00 86.31 184 MET A N 1
ATOM 1464 C CA . MET A 1 184 ? -3.043 11.111 1.430 1.00 86.31 184 MET A CA 1
ATOM 1465 C C . MET A 1 184 ? -4.412 11.695 1.766 1.00 86.31 184 MET A C 1
ATOM 1467 O O . MET A 1 184 ? -4.775 11.747 2.939 1.00 86.31 184 MET A O 1
ATOM 1471 N N . PHE A 1 185 ? -5.187 12.104 0.757 1.00 89.75 185 PHE A N 1
ATOM 1472 C CA . PHE A 1 185 ? -6.546 12.594 0.958 1.00 89.75 185 PHE A CA 1
ATOM 1473 C C . PHE A 1 185 ? -7.412 11.543 1.655 1.00 89.75 185 PHE A C 1
ATOM 1475 O O . PHE A 1 185 ? -8.028 11.862 2.670 1.00 89.75 185 PHE A O 1
ATOM 1482 N N . VAL A 1 186 ? -7.390 10.291 1.180 1.00 88.75 186 VAL A N 1
ATOM 1483 C CA . VAL A 1 186 ? -8.135 9.176 1.793 1.00 88.75 186 VAL A CA 1
ATOM 1484 C C . VAL A 1 186 ? -7.738 8.971 3.260 1.00 88.75 186 VAL A C 1
ATOM 1486 O O . VAL A 1 186 ? -8.606 8.928 4.130 1.00 88.75 186 VAL A O 1
ATOM 1489 N N . VAL A 1 187 ? -6.437 8.916 3.562 1.00 86.06 187 VAL A N 1
ATOM 1490 C CA . VAL A 1 187 ? -5.951 8.749 4.945 1.00 86.06 187 VAL A CA 1
ATOM 1491 C C . VAL A 1 187 ? -6.405 9.905 5.841 1.00 86.06 187 VAL A C 1
ATOM 1493 O O . VAL A 1 187 ? -6.859 9.681 6.964 1.00 86.06 187 VAL A O 1
ATOM 1496 N N . VAL A 1 188 ? -6.324 11.144 5.348 1.00 89.00 188 VAL A N 1
ATOM 1497 C CA . VAL A 1 188 ? -6.729 12.336 6.104 1.00 89.00 188 VAL A CA 1
ATOM 1498 C C . VAL A 1 188 ? -8.227 12.321 6.402 1.00 89.00 188 VAL A C 1
ATOM 1500 O O . VAL A 1 188 ? -8.611 12.547 7.551 1.00 89.00 188 VAL A O 1
ATOM 1503 N N . ILE A 1 189 ? -9.083 12.033 5.416 1.00 90.00 189 ILE A N 1
ATOM 1504 C CA . ILE A 1 189 ? -10.533 11.998 5.652 1.00 90.00 189 ILE A CA 1
ATOM 1505 C C . ILE A 1 189 ? -10.930 10.846 6.577 1.00 90.00 189 ILE A C 1
ATOM 1507 O O . ILE A 1 189 ? -11.791 11.053 7.427 1.00 90.00 189 ILE A O 1
ATOM 1511 N N . MET A 1 190 ? -10.281 9.678 6.482 1.00 87.88 190 MET A N 1
ATOM 1512 C CA . MET A 1 190 ? -10.522 8.551 7.391 1.00 87.88 190 MET A CA 1
ATOM 1513 C C . MET A 1 190 ? -10.170 8.928 8.834 1.00 87.88 190 MET A C 1
ATOM 1515 O O . MET A 1 190 ? -10.987 8.756 9.741 1.00 87.88 190 MET A O 1
ATOM 1519 N N . ALA A 1 191 ? -8.999 9.539 9.039 1.00 85.25 191 ALA A N 1
ATOM 1520 C CA . ALA A 1 191 ? -8.565 9.990 10.356 1.00 85.25 191 ALA A CA 1
ATOM 1521 C C . ALA A 1 191 ? -9.494 11.069 10.939 1.00 85.25 191 ALA A C 1
ATOM 1523 O O . ALA A 1 191 ? -9.852 11.001 12.115 1.00 85.25 191 ALA A O 1
ATOM 1524 N N . ILE A 1 192 ? -9.919 12.048 10.129 1.00 88.25 192 ILE A N 1
ATOM 1525 C CA . ILE A 1 192 ? -10.840 13.113 10.563 1.00 88.25 192 ILE A CA 1
ATOM 1526 C C . ILE A 1 192 ? -12.232 12.546 10.870 1.00 88.25 192 ILE A C 1
ATOM 1528 O O . ILE A 1 192 ? -12.829 12.918 11.885 1.00 88.25 192 ILE A O 1
ATOM 1532 N N . ALA A 1 193 ? -12.738 11.632 10.039 1.00 87.69 193 ALA A N 1
ATOM 1533 C CA . ALA A 1 193 ? -14.038 10.993 10.235 1.00 87.69 193 ALA A CA 1
ATOM 1534 C C . ALA A 1 193 ? -14.106 10.197 11.549 1.00 87.69 193 ALA A C 1
ATOM 1536 O O . ALA A 1 193 ? -15.144 10.188 12.205 1.00 87.69 193 ALA A O 1
ATOM 1537 N N . SER A 1 194 ? -12.985 9.612 11.981 1.00 83.19 194 SER A N 1
ATOM 1538 C CA . SER A 1 194 ? -12.863 8.879 13.251 1.00 83.19 194 SER A CA 1
ATOM 1539 C C . SER A 1 194 ? -12.811 9.789 14.499 1.00 83.19 194 SER A C 1
ATOM 1541 O O . SER A 1 194 ? -12.787 9.327 15.643 1.00 83.19 194 SER A O 1
ATOM 1543 N N . THR A 1 195 ? -12.813 11.119 14.340 1.00 89.56 195 THR A N 1
ATOM 1544 C CA . THR A 1 195 ? -12.711 12.032 15.489 1.00 89.56 195 THR A CA 1
ATOM 1545 C C . THR A 1 195 ? -14.029 12.189 16.256 1.00 89.56 195 THR A C 1
ATOM 1547 O O . THR A 1 195 ? -15.118 12.305 15.692 1.00 89.56 195 THR A O 1
ATOM 1550 N N . ARG A 1 196 ? -13.926 12.300 17.590 1.00 85.94 196 ARG A N 1
ATOM 1551 C CA . ARG A 1 196 ? -15.082 12.498 18.489 1.00 85.94 196 ARG A CA 1
ATOM 1552 C C . ARG A 1 196 ? -16.000 13.665 18.092 1.00 85.94 196 ARG A C 1
ATOM 1554 O O . ARG A 1 196 ? -17.209 13.489 18.216 1.00 85.94 196 ARG A O 1
ATOM 1561 N N . PRO A 1 197 ? -15.504 14.845 17.665 1.00 89.75 197 PRO A N 1
ATOM 1562 C CA . PRO A 1 197 ? -16.380 15.933 17.239 1.00 89.75 197 PRO A CA 1
ATOM 1563 C C . PRO A 1 197 ? -17.239 15.559 16.027 1.00 89.75 197 PRO A C 1
ATOM 1565 O O . PRO A 1 197 ? -18.439 15.809 16.052 1.00 89.75 197 PRO A O 1
ATOM 1568 N N . VAL A 1 198 ? -16.656 14.915 15.009 1.00 90.56 198 VAL A N 1
ATOM 1569 C CA . VAL A 1 198 ? -17.378 14.506 13.791 1.00 90.56 198 VAL A CA 1
ATOM 1570 C C . VAL A 1 198 ? -18.436 13.455 14.115 1.00 90.56 198 VAL A C 1
ATOM 1572 O O . VAL A 1 198 ? -19.587 13.593 13.696 1.00 90.56 198 VAL A O 1
ATOM 1575 N N . VAL A 1 199 ? -18.083 12.458 14.930 1.00 88.56 199 VAL A N 1
ATOM 1576 C CA . VAL A 1 199 ? -19.027 11.423 15.376 1.00 88.56 199 VAL A CA 1
ATOM 1577 C C . VAL A 1 199 ? -20.187 12.037 16.166 1.00 88.56 199 VAL A C 1
ATOM 1579 O O . VAL A 1 199 ? -21.340 11.744 15.870 1.00 88.56 199 VAL A O 1
ATOM 1582 N N . LYS A 1 200 ? -19.912 12.949 17.109 1.00 91.12 200 LYS A N 1
ATOM 1583 C CA . LYS A 1 200 ? -20.960 13.618 17.902 1.00 91.12 200 LYS A CA 1
ATOM 1584 C C . LYS A 1 200 ? -21.890 14.482 17.056 1.00 91.12 200 LYS A C 1
ATOM 1586 O O . LYS A 1 200 ? -23.092 14.483 17.292 1.00 91.12 200 LYS A O 1
ATOM 1591 N N . VAL A 1 201 ? -21.351 15.221 16.085 1.00 92.44 201 VAL A N 1
ATOM 1592 C CA . VAL A 1 201 ? -22.176 16.012 15.158 1.00 92.44 201 VAL A CA 1
ATOM 1593 C C . VAL A 1 201 ? -23.053 15.089 14.313 1.00 92.44 201 VAL A C 1
ATOM 1595 O O . VAL A 1 201 ? -24.243 15.351 14.159 1.00 92.44 201 VAL A O 1
ATOM 1598 N N . SER A 1 202 ? -22.500 13.978 13.826 1.00 89.44 202 SER A N 1
ATOM 1599 C CA . SER A 1 202 ? -23.259 12.979 13.065 1.00 89.44 202 SER A CA 1
ATOM 1600 C C . SER A 1 202 ? -24.387 12.372 13.908 1.00 89.44 202 SER A C 1
ATOM 1602 O O . SER A 1 202 ? -25.526 12.313 13.456 1.00 89.44 202 SER A O 1
ATOM 1604 N N . GLU A 1 203 ? -24.108 12.011 15.163 1.00 89.69 203 GLU A N 1
ATOM 1605 C CA . GLU A 1 203 ? -25.104 11.515 16.121 1.00 89.69 203 GLU A CA 1
ATOM 1606 C C . GLU A 1 203 ? -26.214 12.544 16.391 1.00 89.69 203 GLU A C 1
ATOM 1608 O O . GLU A 1 203 ? -27.389 12.188 16.415 1.00 89.69 203 GLU A O 1
ATOM 1613 N N . GLN A 1 204 ? -25.873 13.829 16.540 1.00 90.81 204 GLN A N 1
ATOM 1614 C CA . GLN A 1 204 ? -26.857 14.902 16.718 1.00 90.81 204 GLN A CA 1
ATOM 1615 C C . GLN A 1 204 ? -27.773 15.055 15.499 1.00 90.81 204 GLN A C 1
ATOM 1617 O O . GLN A 1 204 ? -28.986 15.185 15.659 1.00 90.81 204 GLN A O 1
ATOM 1622 N N . LEU A 1 205 ? -27.214 15.020 14.287 1.00 90.31 205 LEU A N 1
ATOM 1623 C CA . LEU A 1 205 ? -27.989 15.110 13.047 1.00 90.31 205 LEU A CA 1
ATOM 1624 C C . LEU A 1 205 ? -28.915 13.900 12.868 1.00 90.31 205 LEU A C 1
ATOM 1626 O O . LEU A 1 205 ? -30.092 14.071 12.547 1.00 90.31 205 LEU A O 1
ATOM 1630 N N . LEU A 1 206 ? -28.414 12.694 13.145 1.00 89.62 206 LEU A N 1
ATOM 1631 C CA . LEU A 1 206 ? -29.219 11.470 13.156 1.00 89.62 206 LEU A CA 1
ATOM 1632 C C . LEU A 1 206 ? -30.315 11.525 14.224 1.00 89.62 206 LEU A C 1
ATOM 1634 O O . LEU A 1 206 ? -31.444 11.130 13.956 1.00 89.62 206 LEU A O 1
ATOM 1638 N N . GLY A 1 207 ? -30.018 12.071 15.404 1.00 87.88 207 GLY A N 1
ATOM 1639 C CA . GLY A 1 207 ? -30.995 12.285 16.468 1.00 87.88 207 GLY A CA 1
ATOM 1640 C C . GLY A 1 207 ? -32.114 13.246 16.061 1.00 87.88 207 GLY A C 1
ATOM 1641 O O . GLY A 1 207 ? -33.277 12.984 16.358 1.00 87.88 207 GLY A O 1
ATOM 1642 N N . LEU A 1 208 ? -31.795 14.313 15.321 1.00 88.19 208 LEU A N 1
ATOM 1643 C CA . LEU A 1 208 ? -32.799 15.226 14.762 1.00 88.19 208 LEU A CA 1
ATOM 1644 C C . LEU A 1 208 ? -33.703 14.521 13.739 1.00 88.19 208 LEU A C 1
ATOM 1646 O O . LEU A 1 208 ? -34.923 14.684 13.791 1.00 88.19 208 LEU A O 1
ATOM 1650 N N . ALA A 1 209 ? -33.127 13.709 12.848 1.00 86.50 209 ALA A N 1
ATOM 1651 C CA . ALA A 1 209 ? -33.886 12.926 11.871 1.00 86.50 209 ALA A CA 1
ATOM 1652 C C . ALA A 1 209 ? -34.764 11.855 12.548 1.00 86.50 209 ALA A C 1
ATOM 1654 O O . ALA A 1 209 ? -35.966 11.776 12.287 1.00 86.50 209 ALA A O 1
ATOM 1655 N N . ALA A 1 210 ? -34.208 11.100 13.498 1.00 88.69 210 ALA A N 1
ATOM 1656 C CA . ALA A 1 210 ? -34.931 10.103 14.286 1.00 88.69 210 ALA A CA 1
ATOM 1657 C C . ALA A 1 210 ? -36.009 10.736 15.186 1.00 88.69 210 ALA A C 1
ATOM 1659 O O . ALA A 1 210 ? -37.010 10.090 15.520 1.00 88.69 210 ALA A O 1
ATOM 1660 N N . GLY A 1 211 ? -35.844 12.011 15.547 1.00 85.06 211 GLY A N 1
ATOM 1661 C CA . GLY A 1 211 ? -36.829 12.804 16.273 1.00 85.06 211 GLY A CA 1
ATOM 1662 C C . GLY A 1 211 ? -38.155 12.964 15.526 1.00 85.06 211 GLY A C 1
ATOM 1663 O O . GLY A 1 211 ? -39.207 12.958 16.167 1.00 85.06 211 GLY A O 1
ATOM 1664 N N . LEU A 1 212 ? -38.141 12.981 14.186 1.00 82.88 212 LEU A N 1
ATOM 1665 C CA . LEU A 1 212 ? -39.361 12.982 13.361 1.00 82.88 212 LEU A CA 1
ATOM 1666 C C . LEU A 1 212 ? -40.184 11.692 13.534 1.00 82.88 212 LEU A C 1
ATOM 1668 O O . LEU A 1 212 ? -41.401 11.708 13.377 1.00 82.88 212 LEU A O 1
ATOM 1672 N N . GLY A 1 213 ? -39.529 10.586 13.903 1.00 80.06 213 GLY A N 1
ATOM 1673 C CA . GLY A 1 213 ? -40.142 9.288 14.209 1.00 80.06 213 GLY A CA 1
ATOM 1674 C C . GLY A 1 213 ? -40.298 9.004 15.709 1.00 80.06 213 GLY A C 1
ATOM 1675 O O . GLY A 1 213 ? -40.392 7.839 16.110 1.00 80.06 213 GLY A O 1
ATOM 1676 N N . GLY A 1 214 ? -40.270 10.042 16.553 1.00 83.62 214 GLY A N 1
ATOM 1677 C CA . GLY A 1 214 ? -40.485 9.927 17.999 1.00 83.62 214 GLY A CA 1
ATOM 1678 C C . GLY A 1 214 ? -39.330 9.285 18.774 1.00 83.62 214 GLY A C 1
ATOM 1679 O O . GLY A 1 214 ? -39.565 8.736 19.847 1.00 83.62 214 GLY A O 1
ATOM 1680 N N . HIS A 1 215 ? -38.101 9.318 18.242 1.00 83.06 215 HIS A N 1
ATOM 1681 C CA . HIS A 1 215 ? -36.904 8.711 18.851 1.00 83.06 215 HIS A CA 1
ATOM 1682 C C . HIS A 1 215 ? -37.033 7.206 19.149 1.00 83.06 215 HIS A C 1
ATOM 1684 O O . HIS A 1 215 ? -36.311 6.656 19.983 1.00 83.06 215 HIS A O 1
ATOM 1690 N N . SER A 1 216 ? -37.947 6.508 18.473 1.00 86.81 216 SER A N 1
ATOM 1691 C CA . SER A 1 216 ? -38.068 5.058 18.612 1.00 86.81 216 SER A CA 1
ATOM 1692 C C . SER A 1 216 ? -36.823 4.346 18.060 1.00 86.81 216 SER A C 1
ATOM 1694 O O . SER A 1 216 ? -36.126 4.864 17.187 1.00 86.81 216 SER A O 1
ATOM 1696 N N . LYS A 1 217 ? -36.552 3.115 18.520 1.00 85.06 217 LYS A N 1
ATOM 1697 C CA . LYS A 1 217 ? -35.433 2.300 17.998 1.00 85.06 217 LYS A CA 1
ATOM 1698 C C . LYS A 1 217 ? -35.538 2.086 16.479 1.00 85.06 217 LYS A C 1
ATOM 1700 O O . LYS A 1 217 ? -34.523 2.033 15.797 1.00 85.06 217 LYS A O 1
ATOM 1705 N N . ALA A 1 218 ? -36.765 2.001 15.958 1.00 85.25 218 ALA A N 1
ATOM 1706 C CA . ALA A 1 218 ? -37.036 1.889 14.528 1.00 85.25 218 ALA A CA 1
ATOM 1707 C C . ALA A 1 218 ? -36.697 3.184 13.767 1.00 85.25 218 ALA A C 1
ATOM 1709 O O . ALA A 1 218 ? -36.122 3.112 12.688 1.00 85.25 218 ALA A O 1
ATOM 1710 N N . ALA A 1 219 ? -36.989 4.360 14.338 1.00 85.19 219 ALA A N 1
ATOM 1711 C CA . ALA A 1 219 ? -36.649 5.651 13.733 1.00 85.19 219 ALA A CA 1
ATOM 1712 C C . ALA A 1 219 ? -35.132 5.871 13.645 1.00 85.19 219 ALA A C 1
ATOM 1714 O O . ALA A 1 219 ? -34.639 6.371 12.637 1.00 85.19 219 ALA A O 1
ATOM 1715 N N . TRP A 1 220 ? -34.390 5.440 14.667 1.00 85.94 220 TRP A N 1
ATOM 1716 C CA . TRP A 1 220 ? -32.926 5.415 14.636 1.00 85.94 220 TRP A CA 1
ATOM 1717 C C . TRP A 1 220 ? -32.387 4.467 13.567 1.00 85.94 220 TRP A C 1
ATOM 1719 O O . TRP A 1 220 ? -31.512 4.857 12.804 1.00 85.94 220 TRP A O 1
ATOM 1729 N N . TRP A 1 221 ? -32.942 3.255 13.464 1.00 85.88 221 TRP A N 1
ATOM 1730 C CA . TRP A 1 221 ? -32.552 2.299 12.425 1.00 85.88 221 TRP A CA 1
ATOM 1731 C C . TRP A 1 221 ? -32.776 2.866 11.014 1.00 85.88 221 TRP A C 1
ATOM 1733 O O . TRP A 1 221 ? -31.878 2.802 10.183 1.00 85.88 221 TRP A O 1
ATOM 1743 N N . PHE A 1 222 ? -33.928 3.503 10.775 1.00 85.44 222 PHE A N 1
ATOM 1744 C CA . PHE A 1 222 ? -34.240 4.168 9.504 1.00 85.44 222 PHE A CA 1
ATOM 1745 C C . PHE A 1 222 ? -33.399 5.415 9.224 1.00 85.44 222 PHE A C 1
ATOM 1747 O O . PHE A 1 222 ? -33.231 5.765 8.067 1.00 85.44 222 PHE A O 1
ATOM 1754 N N . SER A 1 223 ? -32.910 6.103 10.257 1.00 85.00 223 SER A N 1
ATOM 1755 C CA . SER A 1 223 ? -32.057 7.286 10.081 1.00 85.00 223 SER A CA 1
ATOM 1756 C C . SER A 1 223 ? -30.611 6.906 9.749 1.00 85.00 223 SER A C 1
ATOM 1758 O O . SER A 1 223 ? -29.893 7.714 9.173 1.00 85.00 223 SER A O 1
ATOM 1760 N N . ILE A 1 224 ? -30.177 5.703 10.141 1.00 84.88 224 ILE A N 1
ATOM 1761 C CA . ILE A 1 224 ? -28.831 5.171 9.880 1.00 84.88 224 ILE A CA 1
ATOM 1762 C C . ILE A 1 224 ? -28.732 4.514 8.490 1.00 84.88 224 ILE A C 1
ATOM 1764 O O . ILE A 1 224 ? -27.641 4.502 7.920 1.00 84.88 224 ILE A O 1
ATOM 1768 N N . LEU A 1 225 ? -29.832 3.942 7.984 1.00 79.12 225 LEU A N 1
ATOM 1769 C CA . LEU A 1 225 ? -29.916 3.284 6.672 1.00 79.12 225 LEU A CA 1
ATOM 1770 C C . LEU A 1 225 ? -29.908 4.297 5.516 1.00 79.12 225 LEU A C 1
ATOM 1772 O O . LEU A 1 225 ? -29.223 4.010 4.509 1.00 79.12 225 LEU A O 1
#

Nearest PDB structures (foldseek):
  5c22-assembly3_C  TM=3.101E-01  e=8.425E+00  Escherichia coli
  5c22-assembly4_D  TM=3.025E-01  e=8.425E+00  Escherichia coli